Protein AF-A0A9E3STZ8-F1 (afdb_monomer_lite)

Radius of gyration: 22.18 Å; chains: 1; bounding box: 43×68×41 Å

Sequence (251 aa):
AAEDDRNQVALRLLTPGEADGFIERLYQHARTHHIEITNLQAQQTTQMAETGVYELRTFRLQAEGDAHDLMDAIADMEALAVPGVAMDEISIVHNPGGVLLMTLSIYASPYGAGKLDDALPRLTGESVLVPPTPAAPVEILAAGQADVEMTAEPVDCPGAQPSPFHAGDTVVVDFSSVGALRILERASGVDTLTQVYDGTSLRLLDGPVCGTWHGEKILYWHVDYNGLQGWAGEGDSQDRWMCALANPDCS

Secondary structure (DSSP, 8-state):
-HHHHHHHHHTTSBPHHHHHHHHHHHHHHHHHTT-EEEEEEEES---B-TTSS-EEEEEEEEEEE-HHHHHHHHHHHHHT--TTEEEEEEEEEEESEEEEEEEEEEEE-TT----HHHHS---------PPPP------------------PPPP--TTSPPP---TT-EEEE--SSS-EEEEESSTT-S-EEEEEETT-EEEEEEEEEEEEETTEEEEEEEEEETTEEEEEE-B-SS-B-EEETT-----

Foldseek 3Di:
DVVVVVLVLLQQAAAPVVLVVVVVVLCVLCVVLVKAFPDKFWDDDQPCDPVNFKTKIKIKIKIWAAPVSVVVSVVVVVQLDGSFKDKADWDWDPDVIIITIIMIIGIHGNSYNHDSPVSDPPPPPPPPPPDDDDDDDDDDDDDDDDPDPDPDDFADWPLEDGDPDDQFAKWFFADPDGDWWFFAAAAQDPHGPDIHGGRAIKHFHDDFHWYDDPRFIFTWTFIDHPNDTGITTQDGNPDGGIHGPVCNPPD

pLDDT: mean 78.13, std 16.64, range [37.88, 98.25]

Structure (mmCIF, N/CA/C/O backbone):
data_AF-A0A9E3STZ8-F1
#
_entry.id   AF-A0A9E3STZ8-F1
#
loop_
_atom_site.group_PDB
_atom_site.id
_atom_site.type_symbol
_atom_site.label_atom_id
_atom_site.label_alt_id
_atom_site.label_comp_id
_atom_site.label_asym_id
_atom_site.label_entity_id
_atom_site.label_seq_id
_atom_site.pdbx_PDB_ins_code
_atom_site.Cartn_x
_atom_site.Cartn_y
_atom_site.Cartn_z
_atom_site.occupancy
_atom_site.B_iso_or_equiv
_atom_site.auth_seq_id
_atom_site.auth_comp_id
_atom_site.auth_asym_id
_atom_site.auth_atom_id
_atom_site.pdbx_PDB_model_num
ATOM 1 N N . ALA A 1 1 ? -20.528 26.098 21.464 1.00 59.03 1 ALA A N 1
ATOM 2 C CA . ALA A 1 1 ? -19.987 26.854 20.317 1.00 59.03 1 ALA A CA 1
ATOM 3 C C . ALA A 1 1 ? -18.746 26.160 19.759 1.00 59.03 1 ALA A C 1
ATOM 5 O O . ALA A 1 1 ? -18.861 25.582 18.696 1.00 59.03 1 ALA A O 1
ATOM 6 N N . ALA A 1 2 ? -17.622 26.092 20.488 1.00 57.81 2 ALA A N 1
ATOM 7 C CA . ALA A 1 2 ? -16.395 25.445 19.988 1.00 57.81 2 ALA A CA 1
ATOM 8 C C . ALA A 1 2 ? -16.518 23.926 19.716 1.00 57.81 2 ALA A C 1
ATOM 10 O O . ALA A 1 2 ? -15.895 23.414 18.797 1.00 57.81 2 ALA A O 1
ATOM 11 N N . GLU A 1 3 ? -17.331 23.206 20.493 1.00 58.16 3 GLU A N 1
ATOM 12 C CA . GLU A 1 3 ? -17.544 21.757 20.322 1.00 58.16 3 GLU A CA 1
ATOM 13 C C . GLU A 1 3 ? -18.472 21.424 19.137 1.00 58.16 3 GLU A C 1
ATOM 15 O O . GLU A 1 3 ? -18.284 20.423 18.452 1.00 58.16 3 GLU A O 1
ATOM 20 N N . ASP A 1 4 ? -19.417 22.322 18.846 1.00 60.69 4 ASP A N 1
ATOM 21 C CA . ASP A 1 4 ? -20.368 22.204 17.734 1.00 60.69 4 ASP A CA 1
ATOM 22 C C . ASP A 1 4 ? -19.668 22.457 16.384 1.00 60.69 4 ASP A C 1
ATOM 24 O O . ASP A 1 4 ? -19.844 21.704 15.429 1.00 60.69 4 ASP A O 1
ATOM 28 N N . ASP A 1 5 ? -18.758 23.438 16.345 1.00 63.84 5 ASP A N 1
ATOM 29 C CA . ASP A 1 5 ? -17.880 23.700 15.194 1.00 63.84 5 ASP A CA 1
ATOM 30 C C . ASP A 1 5 ? -16.949 22.509 14.900 1.00 63.84 5 ASP A C 1
ATOM 32 O O . ASP A 1 5 ? -16.738 22.130 13.748 1.00 63.84 5 ASP A O 1
ATOM 36 N N . ARG A 1 6 ? -16.432 21.855 15.950 1.00 62.25 6 ARG A N 1
ATOM 37 C CA . ARG A 1 6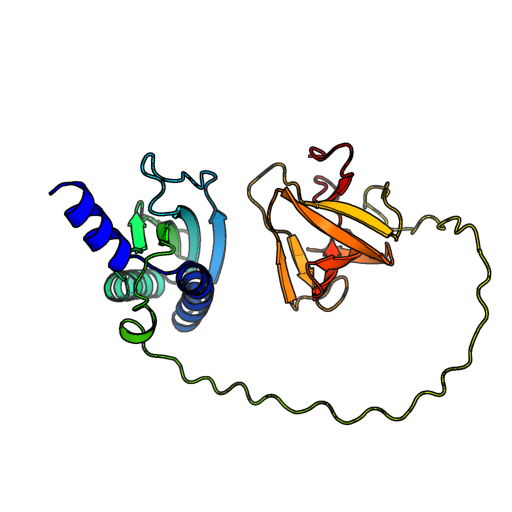 ? -15.529 20.699 15.826 1.00 62.25 6 ARG A CA 1
ATOM 38 C C . ARG A 1 6 ? -16.223 19.486 15.207 1.00 62.25 6 ARG A C 1
ATOM 40 O O . ARG A 1 6 ? -15.654 18.837 14.330 1.00 62.25 6 ARG A O 1
ATOM 47 N N . ASN A 1 7 ? -17.458 19.208 15.624 1.00 63.91 7 ASN A N 1
ATOM 48 C CA . ASN A 1 7 ? -18.260 18.130 15.044 1.00 63.91 7 ASN A CA 1
ATOM 49 C C . ASN A 1 7 ? -18.632 18.413 13.584 1.00 63.91 7 ASN A C 1
ATOM 51 O O . ASN A 1 7 ? -18.640 17.492 12.769 1.00 63.91 7 ASN A O 1
ATOM 55 N N . GLN A 1 8 ? -18.873 19.676 13.217 1.00 65.69 8 GLN A N 1
ATOM 56 C CA . GLN A 1 8 ? -19.135 20.035 11.820 1.00 65.69 8 GLN A CA 1
ATOM 57 C C . GLN A 1 8 ? -17.922 19.845 10.903 1.00 65.69 8 GLN A C 1
ATOM 59 O O . GLN A 1 8 ? -18.107 19.491 9.738 1.00 65.69 8 GLN A O 1
ATOM 64 N N . VAL A 1 9 ? -16.699 20.049 11.404 1.00 69.62 9 VAL A N 1
ATOM 65 C CA . VAL A 1 9 ? -15.472 19.746 10.648 1.00 69.62 9 VAL A CA 1
ATOM 66 C C . VAL A 1 9 ? -15.291 18.237 10.504 1.00 69.62 9 VAL A C 1
ATOM 68 O O . VAL A 1 9 ? -15.063 17.768 9.394 1.00 69.62 9 VAL A O 1
ATOM 71 N N . ALA A 1 10 ? -15.477 17.471 11.583 1.00 64.62 10 ALA A N 1
ATOM 72 C CA . ALA A 1 10 ? -15.349 16.012 11.578 1.00 64.62 10 ALA A CA 1
ATOM 73 C C . ALA A 1 10 ? -16.288 15.324 10.572 1.00 64.62 10 ALA A C 1
ATOM 75 O O . ALA A 1 10 ? -15.875 14.410 9.867 1.00 64.62 10 ALA A O 1
ATOM 76 N N . LEU A 1 11 ? -17.521 15.825 10.441 1.00 71.75 11 LEU A N 1
ATOM 77 C CA . LEU A 1 11 ? -18.514 15.331 9.478 1.00 71.75 11 LEU A CA 1
ATOM 78 C C . LEU A 1 11 ? -18.105 15.526 8.009 1.00 71.75 11 LEU A C 1
ATOM 80 O O . LEU A 1 11 ? -18.666 14.870 7.132 1.00 71.75 11 LEU A O 1
ATOM 84 N N . ARG A 1 12 ? -17.164 16.436 7.729 1.00 75.81 12 ARG A N 1
ATOM 85 C CA . ARG A 1 12 ? -16.645 16.697 6.379 1.00 75.81 12 ARG A CA 1
ATOM 86 C C . ARG A 1 12 ? -15.398 15.883 6.053 1.00 75.81 12 ARG A C 1
ATOM 88 O O . ARG A 1 12 ? -14.986 15.918 4.906 1.00 75.81 12 ARG A O 1
ATOM 95 N N . LEU A 1 13 ? -14.803 15.198 7.027 1.00 81.94 13 LEU A N 1
ATOM 96 C CA . LEU A 1 13 ? -13.628 14.358 6.814 1.00 81.94 13 LEU A CA 1
ATOM 97 C C . LEU A 1 13 ? -14.022 12.994 6.244 1.00 81.94 13 LEU A C 1
ATOM 99 O O . LEU A 1 13 ? -15.195 12.604 6.270 1.00 81.94 13 LEU A O 1
ATOM 103 N N . LEU A 1 14 ? -13.022 12.263 5.759 1.00 84.12 14 LEU A N 1
ATOM 104 C CA . LEU A 1 14 ? -13.210 10.905 5.267 1.00 84.12 14 LEU A CA 1
ATOM 105 C C . LEU A 1 14 ? -13.560 9.953 6.406 1.00 84.12 14 LEU A C 1
ATOM 107 O O . LEU A 1 14 ? -13.128 10.129 7.542 1.00 84.12 14 LEU A O 1
ATOM 111 N N . THR A 1 15 ? -14.311 8.904 6.106 1.00 84.19 15 THR A N 1
ATOM 112 C CA . THR A 1 15 ? -14.378 7.735 6.986 1.00 84.19 15 THR A CA 1
ATOM 113 C C . THR A 1 15 ? -13.070 6.931 6.892 1.00 84.19 15 THR A C 1
ATOM 115 O O . THR A 1 15 ? -12.367 7.026 5.883 1.00 84.19 15 THR A O 1
ATOM 118 N N . PRO A 1 16 ? -12.724 6.100 7.895 1.00 78.56 16 PRO A N 1
ATOM 119 C CA . PRO A 1 16 ? -11.524 5.260 7.826 1.00 78.56 16 PRO A CA 1
ATOM 120 C C . PRO A 1 16 ? -11.464 4.375 6.569 1.00 78.56 16 PRO A C 1
ATOM 122 O O . PRO A 1 16 ? -10.440 4.338 5.897 1.00 78.56 16 PRO A O 1
ATOM 125 N N . GLY A 1 17 ? -12.582 3.748 6.182 1.00 78.00 17 GLY A N 1
ATOM 126 C CA . GLY A 1 17 ? -12.635 2.918 4.972 1.00 78.00 17 GLY A CA 1
ATOM 127 C C . GLY A 1 17 ? -12.500 3.714 3.667 1.00 78.00 17 GLY A C 1
ATOM 128 O O . GLY A 1 17 ? -11.953 3.215 2.686 1.00 78.00 17 GLY A O 1
ATOM 129 N N . GLU A 1 18 ? -12.951 4.969 3.635 1.00 82.62 18 GLU A N 1
ATOM 130 C CA . GLU A 1 18 ? -12.718 5.851 2.487 1.00 82.62 18 GLU A CA 1
ATOM 131 C C . GLU A 1 18 ? -11.263 6.302 2.387 1.00 82.62 18 GLU A C 1
ATOM 133 O O . GLU A 1 18 ? -10.746 6.389 1.275 1.00 82.62 18 GLU A O 1
ATOM 138 N N . ALA A 1 19 ? -10.606 6.561 3.521 1.00 83.00 19 ALA A N 1
ATOM 139 C CA . ALA A 1 19 ? -9.180 6.867 3.555 1.00 83.00 19 ALA A CA 1
ATOM 140 C C . ALA A 1 19 ? -8.348 5.702 2.993 1.00 83.00 19 ALA A C 1
ATOM 142 O O . ALA A 1 19 ? -7.455 5.935 2.180 1.00 83.00 19 ALA A O 1
ATOM 143 N N . ASP A 1 20 ? -8.696 4.458 3.335 1.00 79.94 20 ASP A N 1
ATOM 144 C CA . ASP A 1 20 ? -8.057 3.265 2.764 1.00 79.94 20 ASP A CA 1
ATOM 145 C C . ASP A 1 20 ? -8.324 3.160 1.249 1.00 79.94 20 ASP A C 1
ATOM 147 O O . ASP A 1 20 ? -7.403 3.001 0.445 1.00 79.94 20 ASP A O 1
ATOM 151 N N . GLY A 1 21 ? -9.579 3.354 0.826 1.00 81.31 21 GLY A N 1
ATOM 152 C CA . GLY A 1 21 ? -9.951 3.336 -0.592 1.00 81.31 21 GLY A CA 1
ATOM 153 C C . GLY A 1 21 ? -9.401 4.513 -1.412 1.00 81.31 21 GLY A C 1
ATOM 154 O O . GLY A 1 21 ? -9.429 4.473 -2.643 1.00 81.31 21 GLY A O 1
ATOM 155 N N . PHE A 1 22 ? -8.939 5.594 -0.780 1.00 85.50 22 PHE A N 1
ATOM 156 C CA . PHE A 1 22 ? -8.295 6.711 -1.476 1.00 85.50 22 PHE A CA 1
ATOM 157 C C . PHE A 1 22 ? -6.945 6.284 -2.063 1.00 85.50 22 PHE A C 1
ATOM 159 O O . PHE A 1 22 ? -6.668 6.579 -3.223 1.00 85.50 22 PHE A O 1
ATOM 166 N N . ILE A 1 23 ? -6.144 5.527 -1.305 1.00 84.50 23 ILE A N 1
ATOM 167 C CA . ILE A 1 23 ? -4.831 5.049 -1.756 1.00 84.50 23 ILE A CA 1
ATOM 168 C C . ILE A 1 23 ? -4.971 4.127 -2.970 1.00 84.50 23 ILE A C 1
ATOM 170 O O . ILE A 1 23 ? -4.273 4.302 -3.965 1.00 84.50 23 ILE A O 1
ATOM 174 N N . GLU A 1 24 ? -5.914 3.185 -2.949 1.00 82.38 24 GLU A N 1
ATOM 175 C CA . GLU A 1 24 ? -6.146 2.304 -4.100 1.00 82.38 24 GLU A CA 1
ATOM 176 C C . GLU A 1 24 ? -6.521 3.097 -5.364 1.00 82.38 24 GLU A C 1
ATOM 178 O O . GLU A 1 24 ? -6.013 2.832 -6.460 1.00 82.38 24 GLU A O 1
ATOM 183 N N . ARG A 1 25 ? -7.364 4.124 -5.209 1.00 82.31 25 ARG A N 1
ATOM 184 C CA . ARG A 1 25 ? -7.748 5.021 -6.305 1.00 82.31 25 ARG A CA 1
ATOM 185 C C . ARG A 1 25 ? -6.579 5.855 -6.813 1.00 82.31 25 ARG A C 1
ATOM 187 O O . ARG A 1 25 ? -6.466 6.020 -8.023 1.00 82.31 25 ARG A O 1
ATOM 194 N N . LEU A 1 26 ? -5.685 6.302 -5.936 1.00 86.44 26 LEU A N 1
ATOM 195 C CA . LEU A 1 26 ? -4.455 7.001 -6.308 1.00 86.44 26 LEU A CA 1
ATOM 196 C C . LEU A 1 26 ? -3.589 6.145 -7.248 1.00 86.44 26 LEU A C 1
ATOM 198 O O . LEU A 1 26 ? -3.163 6.617 -8.300 1.00 86.44 26 LEU A O 1
ATOM 202 N N . TYR A 1 27 ? -3.423 4.853 -6.943 1.00 85.38 27 TYR A N 1
ATOM 203 C CA . TYR A 1 27 ? -2.716 3.909 -7.819 1.00 85.38 27 TYR A CA 1
ATOM 204 C C . TYR A 1 27 ? -3.444 3.634 -9.142 1.00 85.38 27 TYR A C 1
ATOM 206 O O . TYR A 1 27 ? -2.809 3.417 -10.177 1.00 85.38 27 TYR A O 1
ATOM 214 N N . GLN A 1 28 ? -4.777 3.582 -9.146 1.00 84.62 28 GLN A N 1
ATOM 215 C CA . GLN A 1 28 ? -5.536 3.466 -10.398 1.00 84.62 28 GLN A CA 1
ATOM 216 C C . GLN A 1 28 ? -5.405 4.724 -11.264 1.00 84.62 28 GLN A C 1
ATOM 218 O O . GLN A 1 28 ? -5.246 4.623 -12.483 1.00 84.62 28 GLN A O 1
ATOM 223 N N . HIS A 1 29 ? -5.426 5.896 -10.637 1.00 85.00 29 HIS A N 1
ATOM 224 C CA . HIS A 1 29 ? -5.297 7.173 -11.318 1.00 85.00 29 HIS A CA 1
ATOM 225 C C . HIS A 1 29 ? -3.904 7.330 -11.936 1.00 85.00 29 HIS A C 1
ATOM 227 O O . HIS A 1 29 ? -3.810 7.545 -13.141 1.00 85.00 29 HIS A O 1
ATOM 233 N N . ALA A 1 30 ? -2.832 7.069 -11.179 1.00 88.19 30 ALA A N 1
ATOM 234 C CA . ALA A 1 30 ? -1.460 7.104 -11.697 1.00 88.19 30 ALA A CA 1
ATOM 235 C C . ALA A 1 30 ? -1.289 6.241 -12.964 1.00 88.19 30 ALA A C 1
ATOM 237 O O . ALA A 1 30 ? -0.769 6.710 -13.976 1.00 88.19 30 ALA A O 1
ATOM 238 N N . ARG A 1 31 ? -1.851 5.023 -12.968 1.00 85.94 31 ARG A N 1
ATOM 239 C CA . ARG A 1 31 ? -1.837 4.132 -14.143 1.00 85.94 31 ARG A CA 1
ATOM 240 C C . ARG A 1 31 ? -2.556 4.709 -15.363 1.00 85.94 31 ARG A C 1
ATOM 242 O O . ARG A 1 31 ? -2.120 4.467 -16.483 1.00 85.94 31 ARG A O 1
ATOM 249 N N . THR A 1 32 ? -3.639 5.455 -15.160 1.00 87.75 32 THR A N 1
ATOM 250 C CA . THR A 1 32 ? -4.397 6.090 -16.255 1.00 87.75 32 THR A CA 1
ATOM 251 C C . THR A 1 32 ? -3.575 7.181 -16.945 1.00 87.75 32 THR A C 1
ATOM 253 O O . THR A 1 32 ? -3.693 7.363 -18.155 1.00 87.75 32 THR A O 1
ATOM 256 N N . HIS A 1 33 ? -2.695 7.843 -16.194 1.00 87.94 33 HIS A N 1
ATOM 257 C CA . HIS A 1 33 ? -1.796 8.887 -16.685 1.00 87.94 33 HIS A CA 1
ATOM 258 C C . HIS A 1 33 ? -0.407 8.361 -17.078 1.00 87.94 33 HIS A C 1
ATOM 260 O O . HIS A 1 33 ? 0.486 9.157 -17.311 1.00 87.94 33 HIS A O 1
ATOM 266 N N . HIS A 1 34 ? -0.202 7.042 -17.179 1.00 91.06 34 HIS A N 1
ATOM 267 C CA . HIS A 1 34 ? 1.109 6.442 -17.492 1.00 91.06 34 HIS A CA 1
ATOM 268 C C . HIS A 1 34 ? 2.221 6.813 -16.493 1.00 91.06 34 HIS A C 1
ATOM 270 O O . HIS A 1 34 ? 3.402 6.822 -16.837 1.00 91.06 34 HIS A O 1
ATOM 276 N N . ILE A 1 35 ? 1.840 7.082 -15.245 1.00 93.00 35 ILE A N 1
ATOM 277 C CA . ILE A 1 35 ? 2.747 7.379 -14.141 1.00 93.00 35 ILE A CA 1
ATOM 278 C C . ILE A 1 35 ? 2.893 6.131 -13.276 1.00 93.00 35 ILE A C 1
ATOM 280 O O . ILE A 1 35 ? 1.910 5.462 -12.940 1.00 93.00 35 ILE A O 1
ATOM 284 N N . GLU A 1 36 ? 4.120 5.840 -12.864 1.00 91.00 36 GLU A N 1
ATOM 285 C CA . GLU A 1 36 ? 4.423 4.760 -11.935 1.00 91.00 36 GLU A CA 1
ATOM 286 C C . GLU A 1 36 ? 4.721 5.336 -10.550 1.00 91.00 36 GLU A C 1
ATOM 288 O O . GLU A 1 36 ? 5.659 6.107 -10.375 1.00 91.00 36 GLU A O 1
ATOM 293 N N . ILE A 1 37 ? 3.923 4.970 -9.543 1.00 90.81 37 ILE A N 1
ATOM 294 C CA . ILE A 1 37 ? 4.236 5.295 -8.145 1.00 90.81 37 ILE A CA 1
ATOM 295 C C . ILE A 1 37 ? 5.357 4.355 -7.701 1.00 90.81 37 ILE A C 1
ATOM 297 O O . ILE A 1 37 ? 5.110 3.179 -7.432 1.00 90.81 37 ILE A O 1
ATOM 301 N N . THR A 1 38 ? 6.581 4.873 -7.633 1.00 88.62 38 THR A N 1
ATOM 302 C CA . THR A 1 38 ? 7.778 4.106 -7.263 1.00 88.62 38 THR A CA 1
ATOM 303 C C . THR A 1 38 ? 7.974 4.020 -5.756 1.00 88.62 38 THR A C 1
ATOM 305 O O . THR A 1 38 ? 8.604 3.081 -5.273 1.00 88.62 38 THR A O 1
ATOM 308 N N . ASN A 1 39 ? 7.413 4.965 -4.995 1.00 86.31 39 ASN A N 1
ATOM 309 C CA . ASN A 1 39 ? 7.483 4.959 -3.540 1.00 86.31 39 ASN A CA 1
ATOM 310 C C . ASN A 1 39 ? 6.221 5.569 -2.919 1.00 86.31 39 ASN A C 1
ATOM 312 O O . ASN A 1 39 ? 5.749 6.618 -3.355 1.00 86.31 39 ASN A O 1
ATOM 316 N N . LEU A 1 40 ? 5.700 4.946 -1.867 1.00 87.69 40 LEU A N 1
ATOM 317 C CA . LEU A 1 40 ? 4.633 5.508 -1.043 1.00 87.69 40 LEU A CA 1
ATOM 318 C C . LEU A 1 40 ? 4.909 5.151 0.418 1.00 87.69 40 LEU A C 1
ATOM 320 O O . LEU A 1 40 ? 4.743 4.006 0.828 1.00 87.69 40 LEU A O 1
ATOM 324 N N . GLN A 1 41 ? 5.355 6.131 1.198 1.00 78.94 41 GLN A N 1
ATOM 325 C CA . GLN A 1 41 ? 5.826 5.932 2.568 1.00 78.94 41 GLN A CA 1
ATOM 326 C C . GLN A 1 41 ? 4.912 6.636 3.556 1.00 78.94 41 GLN A C 1
ATOM 328 O O . GLN A 1 41 ? 4.810 7.857 3.517 1.00 78.94 41 GLN A O 1
ATOM 333 N N . ALA A 1 42 ? 4.301 5.910 4.488 1.00 80.06 42 ALA A N 1
ATOM 334 C CA . ALA A 1 42 ? 3.624 6.546 5.612 1.00 80.06 42 ALA A CA 1
ATOM 335 C C . ALA A 1 42 ? 4.659 7.254 6.508 1.00 80.06 42 ALA A C 1
ATOM 337 O O . ALA A 1 42 ? 5.603 6.637 6.999 1.00 80.06 42 ALA A O 1
ATOM 338 N N . GLN A 1 43 ? 4.501 8.556 6.733 1.00 71.19 43 GLN A N 1
ATOM 339 C CA . GLN A 1 43 ? 5.266 9.275 7.741 1.00 71.19 43 GLN A CA 1
ATOM 340 C C . GLN A 1 43 ? 4.651 8.956 9.103 1.00 71.19 43 GLN A C 1
ATOM 342 O O . GLN A 1 43 ? 3.500 9.306 9.361 1.00 71.19 43 GLN A O 1
ATOM 347 N N . GLN A 1 44 ? 5.403 8.261 9.963 1.00 51.91 44 GLN A N 1
ATOM 348 C CA . GLN A 1 44 ? 4.960 7.884 11.303 1.00 51.91 44 GLN A CA 1
ATOM 349 C C . GLN A 1 44 ? 4.657 9.123 12.144 1.00 51.91 44 GLN A C 1
ATOM 351 O O . GLN A 1 44 ? 5.499 9.684 12.840 1.00 51.91 44 GLN A O 1
ATOM 356 N N . THR A 1 45 ? 3.404 9.537 12.110 1.00 50.28 45 THR A N 1
ATOM 357 C CA . THR A 1 45 ? 2.645 9.817 13.315 1.00 50.28 45 THR A CA 1
ATOM 358 C C . THR A 1 45 ? 1.184 9.710 12.923 1.00 50.28 45 THR A C 1
ATOM 360 O O . THR A 1 45 ? 0.614 10.656 12.386 1.00 50.28 45 THR A O 1
ATOM 363 N N . THR A 1 46 ? 0.543 8.583 13.250 1.00 50.66 46 THR A N 1
ATOM 364 C CA . THR A 1 46 ? -0.893 8.607 13.540 1.00 50.66 46 THR A CA 1
ATOM 365 C C . THR A 1 46 ? -1.050 9.448 14.801 1.00 50.66 46 THR A C 1
ATOM 367 O O . THR A 1 46 ? -1.238 8.951 15.910 1.00 50.66 46 THR A O 1
ATOM 370 N N . GLN A 1 47 ? -0.855 10.757 14.662 1.00 49.62 47 GLN A N 1
ATOM 371 C CA . GLN A 1 47 ? -1.271 11.701 15.663 1.00 49.62 47 GLN A CA 1
ATOM 372 C C . GLN A 1 47 ? -2.785 11.608 15.615 1.00 49.62 47 GLN A C 1
ATOM 374 O O . GLN A 1 47 ? -3.440 12.155 14.726 1.00 49.62 47 GLN A O 1
ATOM 379 N N . MET A 1 48 ? -3.355 10.909 16.599 1.00 50.44 48 MET A N 1
ATOM 380 C CA . MET A 1 48 ? -4.617 11.395 17.119 1.00 50.44 48 MET A CA 1
ATOM 381 C C . MET A 1 48 ? -4.364 12.871 17.374 1.00 50.44 48 MET A C 1
ATOM 383 O O . MET A 1 48 ? -3.514 13.215 18.200 1.00 50.44 48 MET A O 1
ATOM 387 N N . ALA A 1 49 ? -5.030 13.736 16.611 1.00 54.66 49 ALA A N 1
ATOM 388 C CA . ALA A 1 49 ? -4.998 15.152 16.918 1.00 54.66 49 ALA A CA 1
ATOM 389 C C . ALA A 1 49 ? -5.266 15.295 18.417 1.00 54.66 49 ALA A C 1
ATOM 391 O O . ALA A 1 49 ? -6.027 14.493 18.962 1.00 54.66 49 ALA A O 1
ATOM 392 N N . GLU A 1 50 ? -4.692 16.294 19.088 1.00 50.12 50 GLU A N 1
ATOM 393 C CA . GLU A 1 50 ? -4.818 16.495 20.549 1.00 50.12 50 GLU A CA 1
ATOM 394 C C . GLU A 1 50 ? -6.275 16.441 21.071 1.00 50.12 50 GLU A C 1
ATOM 396 O O . GLU A 1 50 ? -6.543 16.346 22.264 1.00 50.12 50 GLU A O 1
ATOM 401 N N . THR A 1 51 ? -7.239 16.497 20.154 1.00 52.81 51 THR A N 1
ATOM 402 C CA . THR A 1 51 ? -8.678 16.468 20.350 1.00 52.81 51 THR A CA 1
ATOM 403 C C . THR A 1 51 ? -9.359 15.096 20.186 1.00 52.81 51 THR A C 1
ATOM 405 O O . THR A 1 51 ? -10.525 14.984 20.570 1.00 52.81 51 THR A O 1
ATOM 408 N N . GLY A 1 52 ? -8.690 14.079 19.626 1.00 62.69 52 GLY A N 1
ATOM 409 C CA . GLY A 1 52 ? -9.182 12.705 19.431 1.00 62.69 52 GLY A CA 1
ATOM 410 C C . GLY A 1 52 ? -10.341 12.527 18.442 1.00 62.69 52 GLY A C 1
ATOM 411 O O . GLY A 1 52 ? -11.003 11.493 18.452 1.00 62.69 52 GLY A O 1
ATOM 412 N N . VAL A 1 53 ? -10.629 13.537 17.617 1.00 69.62 53 VAL A N 1
ATOM 413 C CA . VAL A 1 53 ? -11.806 13.548 16.722 1.00 69.62 53 VAL A CA 1
ATOM 414 C C . VAL A 1 53 ? -11.502 12.994 15.334 1.00 6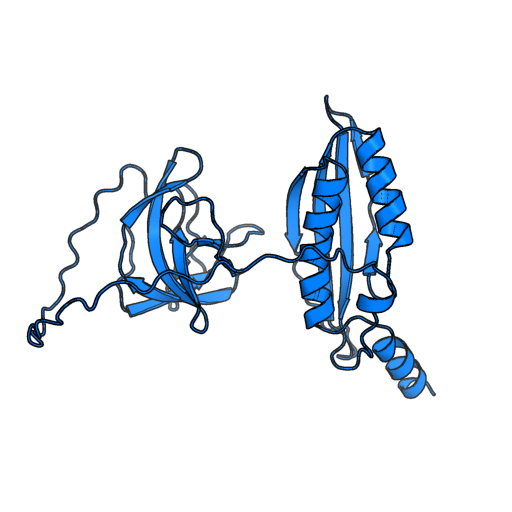9.62 53 VAL A C 1
ATOM 416 O O . VAL A 1 53 ? -12.407 12.550 14.627 1.00 69.62 53 VAL A O 1
ATOM 419 N N . TYR A 1 54 ? -10.235 13.022 14.940 1.00 75.62 54 TYR A N 1
ATOM 420 C CA . TYR A 1 54 ? -9.779 12.541 13.650 1.00 75.62 54 TYR A CA 1
ATOM 421 C C . TYR A 1 54 ? -8.380 11.937 13.760 1.00 75.62 54 TYR A C 1
ATOM 423 O O . TYR A 1 54 ? -7.599 12.254 14.661 1.00 75.62 54 TYR A O 1
ATOM 431 N N . GLU A 1 55 ? -8.113 11.055 12.816 1.00 80.94 55 GLU A N 1
ATOM 432 C CA . GLU A 1 55 ? -6.860 10.396 12.530 1.00 80.94 55 GLU A CA 1
ATOM 433 C C . GLU A 1 55 ? -6.212 11.123 11.347 1.00 80.94 55 GLU A C 1
ATOM 435 O O . GLU A 1 55 ? -6.843 11.290 10.302 1.00 80.94 55 GLU A O 1
ATOM 440 N N . LEU A 1 56 ? -4.977 11.594 11.517 1.00 83.25 56 LEU A N 1
ATOM 441 C CA . LEU A 1 56 ? -4.170 12.125 10.423 1.00 83.25 56 LEU A CA 1
ATOM 442 C C . LEU A 1 56 ? -3.178 11.051 9.980 1.00 83.25 56 LEU A C 1
ATOM 444 O O . LEU A 1 56 ? -2.419 10.536 10.800 1.00 83.25 56 LEU A O 1
ATOM 448 N N . ARG A 1 57 ? -3.181 10.738 8.685 1.00 84.44 57 ARG A N 1
ATOM 449 C CA . ARG A 1 57 ? -2.212 9.857 8.035 1.00 84.44 57 ARG A CA 1
ATOM 450 C C . ARG A 1 57 ? -1.466 10.651 6.979 1.00 84.44 57 ARG A C 1
ATOM 452 O O . ARG A 1 57 ? -2.077 11.114 6.021 1.00 84.44 57 ARG A O 1
ATOM 459 N N . THR A 1 58 ? -0.162 10.805 7.145 1.00 84.00 58 THR A N 1
ATOM 460 C CA . THR A 1 58 ? 0.674 11.515 6.176 1.00 84.00 58 THR A CA 1
ATOM 461 C C . THR A 1 58 ? 1.507 10.511 5.396 1.00 84.00 58 THR A C 1
ATOM 463 O O . THR A 1 58 ? 2.062 9.583 5.976 1.00 84.00 58 THR A O 1
ATOM 466 N N . PHE A 1 59 ? 1.606 10.688 4.084 1.00 88.06 59 PHE A N 1
ATOM 467 C CA . PHE A 1 59 ? 2.349 9.830 3.175 1.00 88.06 59 PHE A CA 1
ATOM 468 C C . PHE A 1 59 ? 3.313 10.672 2.346 1.00 88.06 59 PHE A C 1
ATOM 470 O O . PHE A 1 59 ? 2.936 11.722 1.848 1.00 88.06 59 PHE A O 1
ATOM 477 N N . ARG A 1 60 ? 4.539 10.206 2.137 1.00 86.19 60 ARG A N 1
ATOM 478 C CA . ARG A 1 60 ? 5.415 10.704 1.077 1.00 86.19 60 ARG A CA 1
ATOM 479 C C . ARG A 1 60 ? 5.225 9.843 -0.152 1.00 86.19 60 ARG A C 1
ATOM 481 O O . ARG A 1 60 ? 5.471 8.640 -0.098 1.00 86.19 60 ARG A O 1
ATOM 488 N N . LEU A 1 61 ? 4.801 10.459 -1.241 1.00 92.62 61 LEU A N 1
ATOM 489 C CA . LEU A 1 61 ? 4.645 9.815 -2.532 1.00 92.62 61 LEU A CA 1
ATOM 490 C C . LEU A 1 61 ? 5.797 10.227 -3.445 1.00 92.62 61 LEU A C 1
ATOM 492 O O . LEU A 1 61 ? 6.117 11.410 -3.567 1.00 92.62 61 LEU A O 1
ATOM 496 N N . GLN A 1 62 ? 6.382 9.232 -4.103 1.00 91.00 62 GLN A N 1
ATOM 497 C CA . GLN A 1 62 ? 7.278 9.395 -5.233 1.00 91.00 62 GLN A CA 1
ATOM 498 C C . GLN A 1 62 ? 6.681 8.689 -6.442 1.00 91.00 62 GLN A C 1
ATOM 500 O O . GLN A 1 62 ? 6.273 7.527 -6.361 1.00 91.00 62 GLN A O 1
ATOM 505 N N . ALA A 1 63 ? 6.651 9.392 -7.561 1.00 93.00 63 ALA A N 1
ATOM 506 C CA . ALA A 1 63 ? 6.150 8.873 -8.815 1.00 93.00 63 ALA A CA 1
ATOM 507 C C . ALA A 1 63 ? 7.058 9.271 -9.977 1.00 93.00 63 ALA A C 1
ATOM 509 O O . ALA A 1 63 ? 7.662 10.340 -9.959 1.00 93.00 63 ALA A O 1
ATOM 510 N N . GLU A 1 64 ? 7.152 8.415 -10.985 1.00 92.75 64 GLU A N 1
ATOM 511 C CA . GLU A 1 64 ? 7.972 8.624 -12.174 1.00 92.75 64 GLU A CA 1
ATOM 512 C C . GLU A 1 64 ? 7.101 8.589 -13.432 1.00 92.75 64 GLU A C 1
ATOM 514 O O . GLU A 1 64 ? 6.177 7.782 -13.540 1.00 92.75 64 GLU A O 1
ATOM 519 N N . GLY A 1 65 ? 7.370 9.490 -14.376 1.00 92.00 65 GLY A N 1
ATOM 520 C CA . GLY A 1 65 ? 6.591 9.613 -15.610 1.00 92.00 65 GLY A CA 1
ATOM 521 C C . GLY A 1 65 ? 7.094 10.727 -16.525 1.00 92.00 65 GLY A C 1
ATOM 522 O O . GLY A 1 65 ? 8.105 11.375 -16.239 1.00 92.00 65 GLY A O 1
ATOM 523 N N . ASP A 1 66 ? 6.400 10.965 -17.640 1.00 93.44 66 ASP A N 1
ATOM 524 C CA . ASP A 1 66 ? 6.650 12.159 -18.452 1.00 93.44 66 ASP A CA 1
ATOM 525 C C . ASP A 1 66 ? 6.264 13.421 -17.665 1.00 93.44 66 ASP A C 1
ATOM 527 O O . ASP A 1 66 ? 5.304 13.427 -16.896 1.00 93.44 66 ASP A O 1
ATOM 531 N N . ALA A 1 67 ? 7.012 14.512 -17.834 1.00 90.69 67 ALA A N 1
ATOM 532 C CA . ALA A 1 67 ? 6.747 15.741 -17.092 1.00 90.69 67 ALA A CA 1
ATOM 533 C C . ALA A 1 67 ? 5.354 16.329 -17.388 1.00 90.69 67 ALA A C 1
ATOM 535 O O . ALA A 1 67 ? 4.768 16.948 -16.503 1.00 90.69 67 ALA A O 1
ATOM 536 N N . HIS A 1 68 ? 4.831 16.143 -18.604 1.00 90.81 68 HIS A N 1
ATOM 537 C CA . HIS A 1 68 ? 3.476 16.552 -18.964 1.00 90.81 68 HIS A CA 1
ATOM 538 C C . HIS A 1 68 ? 2.436 15.703 -18.230 1.00 90.81 68 HIS A C 1
ATOM 540 O O . HIS A 1 68 ? 1.539 16.254 -17.598 1.00 90.81 68 HIS A O 1
ATOM 546 N N . ASP A 1 69 ? 2.609 14.381 -18.239 1.00 92.19 69 ASP A N 1
ATOM 547 C CA . ASP A 1 69 ? 1.706 13.450 -17.561 1.00 92.19 69 ASP A CA 1
ATOM 548 C C . ASP A 1 69 ? 1.670 13.709 -16.047 1.00 92.19 69 ASP A C 1
ATOM 550 O O . ASP A 1 69 ? 0.595 13.759 -15.451 1.00 92.19 69 ASP A O 1
ATOM 554 N N . LEU A 1 70 ? 2.832 13.955 -15.426 1.00 90.62 70 LEU A N 1
ATOM 555 C CA . LEU A 1 70 ? 2.929 14.303 -14.003 1.00 90.62 70 LEU A CA 1
ATOM 556 C C . LEU A 1 70 ? 2.179 15.598 -13.670 1.00 90.62 70 LEU A C 1
ATOM 558 O O . LEU A 1 70 ? 1.528 15.673 -12.631 1.00 90.62 70 LEU A O 1
ATOM 562 N N . MET A 1 71 ? 2.264 16.613 -14.533 1.00 88.50 71 MET A N 1
ATOM 563 C CA . MET A 1 71 ? 1.543 17.876 -14.346 1.00 88.50 71 MET A CA 1
ATOM 564 C C . MET A 1 71 ? 0.029 17.689 -14.474 1.00 88.50 71 MET A C 1
ATOM 566 O O . MET A 1 71 ? -0.712 18.227 -13.651 1.00 88.50 71 MET A O 1
ATOM 570 N N . ASP A 1 72 ? -0.419 16.907 -15.459 1.00 89.25 72 ASP A N 1
ATOM 571 C CA . ASP A 1 72 ? -1.836 16.583 -15.642 1.00 89.25 72 ASP A CA 1
ATOM 572 C C . ASP A 1 72 ? -2.377 15.809 -14.434 1.00 89.25 72 ASP A C 1
ATOM 574 O O . ASP A 1 72 ? -3.422 16.159 -13.890 1.00 89.25 72 ASP A O 1
ATOM 578 N N . ALA A 1 73 ? -1.623 14.824 -13.938 1.00 87.19 73 ALA A N 1
ATOM 579 C CA . ALA A 1 73 ? -2.015 14.060 -12.762 1.00 87.19 73 ALA A CA 1
ATOM 580 C C . ALA A 1 73 ? -2.087 14.921 -11.496 1.00 87.19 73 ALA A C 1
ATOM 582 O O . ALA A 1 73 ? -2.989 14.725 -10.690 1.00 87.19 73 ALA A O 1
ATOM 583 N N . ILE A 1 74 ? -1.177 15.883 -11.297 1.00 88.75 74 ILE A N 1
ATOM 584 C CA . ILE A 1 74 ? -1.267 16.819 -10.162 1.00 88.75 74 ILE A CA 1
ATOM 585 C C . ILE A 1 74 ? -2.531 17.672 -10.269 1.00 88.75 74 ILE A C 1
ATOM 587 O O . ILE A 1 74 ? -3.250 17.807 -9.282 1.00 88.75 74 ILE A O 1
ATOM 591 N N . ALA A 1 75 ? -2.820 18.222 -11.451 1.00 86.62 75 ALA A N 1
ATOM 592 C CA . ALA A 1 75 ? -4.000 19.056 -11.663 1.00 86.62 75 ALA A CA 1
ATOM 593 C C . ALA A 1 75 ? -5.304 18.276 -11.436 1.00 86.62 75 ALA A C 1
ATOM 595 O O . ALA A 1 75 ? -6.221 18.779 -10.782 1.00 86.62 75 ALA A O 1
ATOM 596 N N . ASP A 1 76 ? -5.369 17.035 -11.919 1.00 83.75 76 ASP A N 1
ATOM 597 C CA . ASP A 1 76 ? -6.510 16.155 -11.690 1.00 83.75 76 ASP A CA 1
ATOM 598 C C . ASP A 1 76 ? -6.612 15.771 -10.211 1.00 83.75 76 ASP A C 1
ATOM 600 O O . ASP A 1 76 ? -7.682 15.882 -9.622 1.00 83.75 76 ASP A O 1
ATOM 604 N N . MET A 1 77 ? -5.507 15.415 -9.553 1.00 80.56 77 MET A N 1
ATOM 605 C CA . MET A 1 77 ? -5.491 15.123 -8.118 1.00 80.56 77 MET A CA 1
ATOM 606 C C . MET A 1 77 ? -5.954 16.314 -7.262 1.00 80.56 77 MET A C 1
ATOM 608 O O . MET A 1 77 ? -6.744 16.116 -6.339 1.00 80.56 77 MET A O 1
ATOM 612 N N . GLU A 1 78 ? -5.546 17.546 -7.583 1.00 82.25 78 GLU A N 1
ATOM 613 C CA . GLU A 1 78 ? -6.048 18.757 -6.919 1.00 82.25 78 GLU A CA 1
ATOM 614 C C . GLU A 1 78 ? -7.544 18.982 -7.181 1.00 82.25 78 GLU A C 1
ATOM 616 O O . GLU A 1 78 ? -8.285 19.349 -6.268 1.00 82.25 78 GLU A O 1
ATOM 621 N N . ALA A 1 79 ? -8.022 18.725 -8.402 1.00 74.94 79 ALA A N 1
ATOM 622 C CA . ALA A 1 79 ? -9.444 18.822 -8.737 1.00 74.94 79 ALA A CA 1
ATOM 623 C C . ALA A 1 79 ? -10.293 17.764 -8.010 1.00 74.94 79 ALA A C 1
ATOM 625 O O . ALA A 1 79 ? -11.473 17.987 -7.726 1.00 74.94 79 ALA A O 1
ATOM 626 N N . LEU A 1 80 ? -9.679 16.625 -7.696 1.00 67.75 80 LEU A N 1
ATOM 627 C CA . LEU A 1 80 ? -10.254 15.499 -6.971 1.00 67.75 80 LEU A CA 1
ATOM 628 C C . LEU A 1 80 ? -10.038 15.588 -5.450 1.00 67.75 80 LEU A C 1
ATOM 630 O O . LEU A 1 80 ? -10.511 14.714 -4.715 1.00 67.75 80 LEU A O 1
ATOM 634 N N . ALA A 1 81 ? -9.349 16.625 -4.962 1.00 69.50 81 ALA A N 1
ATOM 635 C CA . ALA A 1 81 ? -9.076 16.819 -3.546 1.00 69.50 81 ALA A CA 1
ATOM 636 C C . ALA A 1 81 ? -10.387 17.050 -2.780 1.00 69.50 81 ALA A C 1
ATOM 638 O O . ALA A 1 81 ? -10.995 18.123 -2.773 1.00 69.50 81 ALA A O 1
ATOM 639 N N . VAL A 1 82 ? -10.843 15.989 -2.128 1.00 76.56 82 VAL A N 1
ATOM 640 C CA . VAL A 1 82 ? -11.991 16.006 -1.229 1.00 76.56 82 VAL A CA 1
ATOM 641 C C . VAL A 1 82 ? -11.649 16.706 0.085 1.00 76.56 82 VAL A C 1
ATOM 643 O O . VAL A 1 82 ? -10.494 16.692 0.521 1.00 76.56 82 VAL A O 1
ATOM 646 N N . PRO A 1 83 ? -12.649 17.259 0.792 1.00 74.00 83 PRO A N 1
ATOM 647 C CA . PRO A 1 83 ? -12.460 17.682 2.170 1.00 74.00 83 PRO A CA 1
ATOM 648 C C . PRO A 1 83 ? -11.907 16.513 3.004 1.00 74.00 83 PRO A C 1
ATOM 650 O O . PRO A 1 83 ? -12.523 15.455 3.092 1.00 74.00 83 PRO A O 1
ATOM 653 N N . GLY A 1 84 ? -10.717 16.694 3.576 1.00 76.75 84 GLY A N 1
ATOM 654 C CA . GLY A 1 84 ? -10.007 15.644 4.309 1.00 76.75 84 GLY A CA 1
ATOM 655 C C . GLY A 1 84 ? -8.834 15.008 3.562 1.00 76.75 84 GLY A C 1
ATOM 656 O O . GLY A 1 84 ? -8.195 14.128 4.124 1.00 76.75 84 GLY A O 1
ATOM 657 N N . VAL A 1 85 ? -8.491 15.465 2.357 1.00 85.69 85 VAL A N 1
ATOM 658 C CA . VAL A 1 85 ? -7.198 15.173 1.724 1.00 85.69 85 VAL A CA 1
ATOM 659 C C . VAL A 1 85 ? -6.485 16.490 1.437 1.00 85.69 85 VAL A C 1
ATOM 661 O O . VAL A 1 85 ? -7.072 17.402 0.862 1.00 85.69 85 VAL A O 1
ATOM 664 N N . ALA A 1 86 ? -5.229 16.594 1.855 1.00 87.50 86 ALA A N 1
ATOM 665 C CA . ALA A 1 86 ? -4.349 17.712 1.550 1.00 87.50 86 ALA A CA 1
ATOM 666 C C . ALA A 1 86 ? -3.089 17.199 0.851 1.00 87.50 86 ALA A C 1
ATOM 668 O O . ALA A 1 86 ? -2.588 16.120 1.168 1.00 87.50 86 ALA A O 1
ATOM 669 N N . MET A 1 87 ? -2.607 17.968 -0.118 1.00 89.00 87 MET A N 1
ATOM 670 C CA . MET A 1 87 ? -1.389 17.685 -0.868 1.00 89.00 87 MET A CA 1
ATOM 671 C C . MET A 1 87 ? -0.430 18.843 -0.625 1.00 89.00 87 MET A C 1
ATOM 673 O O . MET A 1 87 ? -0.754 19.995 -0.902 1.00 89.00 87 MET A O 1
ATOM 677 N N . ASP A 1 88 ? 0.733 18.525 -0.080 1.00 86.38 88 ASP A N 1
ATOM 678 C CA . ASP A 1 88 ? 1.761 19.457 0.354 1.00 86.38 88 ASP A CA 1
ATOM 679 C C . ASP A 1 88 ? 3.107 19.081 -0.287 1.00 86.38 88 ASP A C 1
ATOM 681 O O . ASP A 1 88 ? 3.290 17.982 -0.809 1.00 86.38 88 ASP A O 1
ATOM 685 N N . GLU A 1 89 ? 4.075 20.000 -0.245 1.00 86.69 89 GLU A N 1
ATOM 686 C CA . GLU A 1 89 ? 5.467 19.756 -0.671 1.00 86.69 89 GLU A CA 1
ATOM 687 C C . GLU A 1 89 ? 5.624 19.169 -2.093 1.00 86.69 89 GLU A C 1
ATOM 689 O O . GLU A 1 89 ? 6.536 18.387 -2.356 1.00 86.69 89 GLU A O 1
ATOM 694 N N . ILE A 1 90 ? 4.753 19.565 -3.026 1.00 90.69 90 ILE A N 1
ATOM 695 C CA . ILE A 1 90 ? 4.791 19.097 -4.417 1.00 90.69 90 ILE A CA 1
ATOM 696 C C . ILE A 1 90 ? 6.050 19.634 -5.115 1.00 90.69 90 ILE A C 1
ATOM 698 O O . ILE A 1 90 ? 6.269 20.844 -5.206 1.00 90.69 90 ILE A O 1
ATOM 702 N N . SER A 1 91 ? 6.874 18.731 -5.639 1.00 87.69 91 SER A N 1
ATOM 703 C CA . SER A 1 91 ? 8.104 19.042 -6.361 1.00 87.69 91 SER A CA 1
ATOM 704 C C . SER A 1 91 ? 8.300 18.078 -7.525 1.00 87.69 91 SER A C 1
ATOM 706 O O . SER A 1 91 ? 8.135 16.871 -7.371 1.00 87.69 91 SER A O 1
ATOM 708 N N . ILE A 1 92 ? 8.690 18.602 -8.688 1.00 90.06 92 ILE A N 1
ATOM 709 C CA . ILE A 1 92 ? 9.051 17.793 -9.856 1.00 90.06 92 ILE A CA 1
ATOM 710 C C . ILE A 1 92 ? 10.542 17.977 -10.122 1.00 90.06 92 ILE A C 1
ATOM 712 O O . ILE A 1 92 ? 11.007 19.080 -10.422 1.00 90.06 92 ILE A O 1
ATOM 716 N N . VAL A 1 93 ? 11.296 16.885 -10.039 1.00 89.88 93 VAL A N 1
ATOM 717 C CA . VAL A 1 93 ? 12.719 16.836 -10.371 1.00 89.88 93 VAL A CA 1
ATOM 718 C C . VAL A 1 93 ? 12.874 16.263 -11.775 1.00 89.88 93 VAL A C 1
ATOM 720 O O . VAL A 1 93 ? 12.382 15.182 -12.082 1.00 89.88 93 VAL A O 1
ATOM 723 N N . HIS A 1 94 ? 13.565 16.993 -12.647 1.00 85.50 94 HIS A N 1
ATOM 724 C CA . HIS A 1 94 ? 13.813 16.570 -14.024 1.00 85.50 94 HIS A CA 1
ATOM 725 C C . HIS A 1 94 ? 15.055 15.664 -14.086 1.00 85.50 94 HIS A C 1
ATOM 727 O O . HIS A 1 94 ? 16.160 16.130 -13.800 1.00 85.50 94 HIS A O 1
ATOM 733 N N . ASN A 1 95 ? 14.897 14.387 -14.445 1.00 69.56 95 ASN A N 1
ATOM 734 C CA . ASN A 1 95 ? 15.986 13.406 -14.505 1.00 69.56 95 ASN A CA 1
ATOM 735 C C . ASN A 1 95 ? 15.675 12.250 -15.483 1.00 69.56 95 ASN A C 1
ATOM 737 O O . ASN A 1 95 ? 15.055 11.285 -15.064 1.00 69.56 95 ASN A O 1
ATOM 741 N N . PRO A 1 96 ? 16.266 12.225 -16.694 1.00 68.75 96 PRO A N 1
ATOM 742 C CA . PRO A 1 96 ? 15.679 11.842 -18.008 1.00 68.75 96 PRO A CA 1
ATOM 743 C C . PRO A 1 96 ? 14.184 11.464 -18.169 1.00 68.75 96 PRO A C 1
ATOM 745 O O . PRO A 1 96 ? 13.686 11.600 -19.281 1.00 68.75 96 PRO A O 1
ATOM 748 N N . GLY A 1 97 ? 13.471 11.030 -17.132 1.00 73.50 97 GLY A N 1
ATOM 749 C CA . GLY A 1 97 ? 12.038 11.200 -16.898 1.00 73.50 97 GLY A CA 1
ATOM 750 C C . GLY A 1 97 ? 11.775 12.237 -15.791 1.00 73.50 97 GLY A C 1
ATOM 751 O O . GLY A 1 97 ? 12.692 12.770 -15.164 1.00 73.50 97 GLY A O 1
ATOM 752 N N . GLY A 1 98 ? 10.521 12.605 -15.568 1.00 89.12 98 GLY A N 1
ATOM 753 C CA . GLY A 1 98 ? 10.140 13.418 -14.418 1.00 89.12 98 GLY A CA 1
ATOM 754 C C . GLY A 1 98 ? 10.000 12.540 -13.178 1.00 89.12 98 GLY A C 1
ATOM 755 O O . GLY A 1 98 ? 9.437 11.451 -13.255 1.00 89.12 98 GLY A O 1
ATOM 756 N N . VAL A 1 99 ? 10.491 13.018 -12.035 1.00 91.12 99 VAL A N 1
ATOM 757 C CA . VAL A 1 99 ? 10.209 12.426 -10.723 1.00 91.12 99 VAL A CA 1
ATOM 758 C C . VAL A 1 99 ? 9.371 13.417 -9.931 1.00 91.12 99 VAL A C 1
ATOM 760 O O . VAL A 1 99 ? 9.825 14.524 -9.643 1.00 91.12 99 VAL A O 1
ATOM 763 N N . LEU A 1 100 ? 8.154 13.026 -9.581 1.00 91.50 100 LEU A N 1
ATOM 764 C CA . LEU A 1 100 ? 7.248 13.757 -8.711 1.00 91.50 100 LEU A CA 1
ATOM 765 C C . LEU A 1 100 ? 7.453 13.308 -7.270 1.00 91.50 100 LEU A C 1
ATOM 767 O O . LEU A 1 100 ? 7.374 12.123 -6.969 1.00 91.50 100 LEU A O 1
ATOM 771 N N . LEU A 1 101 ? 7.695 14.270 -6.391 1.00 91.19 101 LEU A N 1
ATOM 772 C CA . LEU A 1 101 ? 7.737 14.114 -4.946 1.00 91.19 101 LEU A CA 1
ATOM 773 C C . LEU A 1 101 ? 6.594 14.938 -4.359 1.00 91.19 101 LEU A C 1
ATOM 775 O O . LEU A 1 101 ? 6.453 16.110 -4.700 1.00 91.19 101 LEU A O 1
ATOM 779 N N . MET A 1 102 ? 5.783 14.345 -3.490 1.00 91.44 102 MET A N 1
ATOM 780 C CA . MET A 1 102 ? 4.752 15.075 -2.753 1.00 91.44 102 MET A CA 1
ATOM 781 C C . MET A 1 102 ? 4.510 14.463 -1.379 1.00 91.44 102 MET A C 1
ATOM 783 O O . MET A 1 102 ? 4.783 13.283 -1.146 1.00 91.44 102 MET A O 1
ATOM 787 N N . THR A 1 103 ? 3.929 15.260 -0.495 1.00 89.62 103 THR A N 1
ATOM 788 C CA . THR A 1 103 ? 3.433 14.830 0.806 1.00 89.62 103 THR A CA 1
ATOM 789 C C . THR A 1 103 ? 1.904 14.858 0.776 1.00 89.62 103 THR A C 1
ATOM 791 O O . THR A 1 103 ? 1.290 15.881 0.509 1.00 89.62 103 THR A O 1
ATOM 794 N N . LEU A 1 104 ? 1.269 13.721 1.029 1.00 90.00 104 LEU A N 1
ATOM 795 C CA . LEU A 1 104 ? -0.176 13.533 1.028 1.00 90.00 104 LEU A CA 1
ATOM 796 C C . LEU A 1 104 ? -0.665 13.359 2.466 1.00 90.00 104 LEU A C 1
ATOM 798 O O . LEU A 1 104 ? -0.290 12.403 3.134 1.00 90.00 104 LEU A O 1
ATOM 802 N N . SER A 1 105 ? -1.538 14.240 2.932 1.00 88.69 105 SER A N 1
ATOM 803 C CA . SER A 1 105 ? -2.142 14.189 4.264 1.00 88.69 105 SER A CA 1
ATOM 804 C C . SER A 1 105 ? -3.615 13.806 4.165 1.00 88.69 105 SER A C 1
ATOM 806 O O . SER A 1 105 ? -4.418 14.530 3.582 1.00 88.69 105 SER A O 1
ATOM 808 N N . ILE A 1 106 ? -3.985 12.672 4.752 1.00 88.00 106 ILE A N 1
ATOM 809 C CA . ILE A 1 106 ? -5.346 12.139 4.767 1.00 88.00 106 ILE A CA 1
ATOM 810 C C . ILE A 1 106 ? -5.909 12.246 6.183 1.00 88.00 106 ILE A C 1
ATOM 812 O O . ILE A 1 106 ? -5.358 11.700 7.137 1.00 88.00 106 ILE A O 1
ATOM 816 N N . TYR A 1 107 ? -7.032 12.938 6.309 1.00 86.25 107 TYR A N 1
ATOM 817 C CA . TYR A 1 107 ? -7.766 13.148 7.545 1.00 86.25 107 TYR A CA 1
ATOM 818 C C . TYR A 1 107 ? -9.002 12.251 7.547 1.00 86.25 107 TYR A C 1
ATOM 820 O O . TYR A 1 107 ? -9.943 12.468 6.777 1.00 86.25 107 TYR A O 1
ATOM 828 N N . ALA A 1 108 ? -9.014 11.270 8.444 1.00 86.38 108 ALA A N 1
ATOM 829 C CA . ALA A 1 108 ? -10.137 10.366 8.636 1.00 86.38 108 ALA A CA 1
ATOM 830 C C . ALA A 1 108 ? -10.807 10.610 9.992 1.00 86.38 108 ALA A C 1
ATOM 832 O O . ALA A 1 108 ? -10.140 10.805 11.000 1.00 86.38 108 ALA A O 1
ATOM 833 N N . SER A 1 109 ? -12.133 10.581 10.060 1.00 82.25 109 SER A N 1
ATOM 834 C CA . SER A 1 109 ? -12.887 10.640 11.309 1.00 82.25 109 SER A CA 1
ATOM 835 C C . SER A 1 109 ? -13.901 9.500 11.363 1.00 82.25 109 SER A C 1
ATOM 837 O O . SER A 1 109 ? -14.611 9.272 10.382 1.00 82.25 109 SER A O 1
ATOM 839 N N . PRO A 1 110 ? -14.063 8.818 12.513 1.00 76.12 110 PRO A N 1
ATOM 840 C CA . PRO A 1 110 ? -15.145 7.848 12.691 1.00 76.12 110 PRO A CA 1
ATOM 841 C C . PRO A 1 110 ? -16.537 8.500 12.621 1.00 76.12 110 PRO A C 1
ATOM 843 O O . PRO A 1 110 ? -17.535 7.799 12.480 1.00 76.12 110 PRO A O 1
ATOM 846 N N . TYR A 1 111 ? -16.607 9.832 12.713 1.00 78.12 111 TYR A N 1
ATOM 847 C CA . TYR A 1 111 ? -17.830 10.618 12.572 1.00 78.12 111 TYR A CA 1
ATOM 848 C C . TYR A 1 111 ? -18.011 11.198 11.161 1.00 78.12 111 TYR A C 1
ATOM 850 O O . TYR A 1 111 ? -18.933 11.984 10.954 1.00 78.12 111 TYR A O 1
ATOM 858 N N . GLY A 1 112 ? -17.137 10.860 10.206 1.00 74.88 112 GLY A N 1
ATOM 859 C CA . GLY A 1 112 ? -17.229 11.327 8.824 1.00 74.88 112 GLY A CA 1
ATOM 860 C C . GLY A 1 112 ? -18.544 10.898 8.173 1.00 74.88 112 GLY A C 1
ATOM 861 O O . GLY A 1 112 ? -19.002 9.772 8.359 1.00 74.88 112 GLY A O 1
ATOM 862 N N . ALA A 1 113 ? -19.171 11.797 7.410 1.00 67.38 113 ALA A N 1
ATOM 863 C CA . ALA A 1 113 ? -20.438 11.500 6.735 1.00 67.38 113 ALA A CA 1
ATOM 864 C C . ALA A 1 113 ? -20.268 10.687 5.439 1.00 67.38 113 ALA A C 1
ATOM 866 O O . ALA A 1 113 ? -21.272 10.261 4.877 1.00 67.38 113 ALA A O 1
ATOM 867 N N . GLY A 1 114 ? -19.025 10.493 4.987 1.00 60.09 114 GLY A N 1
ATOM 868 C CA . GLY A 1 114 ? -18.657 9.762 3.780 1.00 60.09 114 GLY A CA 1
ATOM 869 C C . GLY A 1 114 ? -19.152 10.409 2.490 1.00 60.09 114 GLY A C 1
ATOM 870 O O . GLY A 1 114 ? -20.345 10.422 2.196 1.00 60.09 114 GLY A O 1
ATOM 871 N N . LYS A 1 115 ? -18.237 10.996 1.718 1.00 63.09 115 LYS A N 1
ATOM 872 C CA . LYS A 1 115 ? -18.552 11.677 0.448 1.00 63.09 115 LYS A CA 1
ATOM 873 C C . LYS A 1 115 ? -17.569 11.373 -0.673 1.00 63.09 115 LYS A C 1
ATOM 875 O O . LYS A 1 115 ? -17.643 11.993 -1.733 1.00 63.09 115 LYS A O 1
ATOM 880 N N . LEU A 1 116 ? -16.654 10.429 -0.469 1.00 60.28 116 LEU A N 1
ATOM 881 C CA . LEU A 1 116 ? -15.627 10.129 -1.460 1.00 60.28 116 LEU A CA 1
ATOM 882 C C . LEU A 1 116 ? -16.232 9.563 -2.756 1.00 60.28 116 LEU A C 1
ATOM 884 O O . LEU A 1 116 ? -15.689 9.778 -3.836 1.00 60.28 116 LEU A O 1
ATOM 888 N N . ASP A 1 117 ? -17.393 8.913 -2.654 1.00 56.25 117 ASP A N 1
ATOM 889 C CA . ASP A 1 117 ? -18.148 8.381 -3.794 1.00 56.25 117 ASP A CA 1
ATOM 890 C C . ASP A 1 117 ? -18.851 9.451 -4.649 1.00 56.25 117 ASP A C 1
ATOM 892 O O . ASP A 1 117 ? -19.139 9.186 -5.815 1.00 56.25 117 ASP A O 1
ATOM 896 N N . ASP A 1 118 ? -19.117 10.643 -4.102 1.00 55.44 118 ASP A N 1
ATOM 897 C CA . ASP A 1 118 ? -19.758 11.748 -4.835 1.00 55.44 118 ASP A CA 1
ATOM 898 C C . ASP A 1 118 ? -18.734 12.631 -5.572 1.00 55.44 118 ASP A C 1
ATOM 900 O O . ASP A 1 118 ? -19.080 13.317 -6.534 1.00 55.44 118 ASP A O 1
ATOM 904 N N . ALA A 1 119 ? -17.478 12.641 -5.113 1.00 51.19 119 ALA A N 1
ATOM 905 C CA . ALA A 1 119 ? -16.421 13.503 -5.642 1.00 51.19 119 ALA A CA 1
ATOM 906 C C . ALA A 1 119 ? -15.587 12.852 -6.755 1.00 51.19 119 ALA A C 1
ATOM 908 O O . ALA A 1 119 ? -14.952 13.557 -7.536 1.00 51.19 119 ALA A O 1
ATOM 909 N N . LEU A 1 120 ? -15.596 11.520 -6.847 1.00 52.56 120 LEU A N 1
ATOM 910 C CA . LEU A 1 120 ? -14.812 10.765 -7.819 1.00 52.56 120 LEU A CA 1
ATOM 911 C C . LEU A 1 120 ? -15.746 9.913 -8.684 1.00 52.56 120 LEU A C 1
ATOM 913 O O . LEU A 1 120 ? -16.510 9.115 -8.135 1.00 52.56 120 LEU A O 1
ATOM 917 N N . PRO A 1 121 ? -15.698 10.011 -10.025 1.00 48.81 121 PRO A N 1
ATOM 918 C CA . PRO A 1 121 ? -16.474 9.118 -10.869 1.00 48.81 121 PRO A CA 1
ATOM 919 C C . PRO A 1 121 ? -16.047 7.672 -10.596 1.00 48.81 121 PRO A C 1
ATOM 921 O O . PRO A 1 121 ? -14.886 7.304 -10.776 1.00 48.81 121 PRO A O 1
ATOM 924 N N . ARG A 1 122 ? -16.998 6.835 -10.164 1.00 46.94 122 ARG A N 1
ATOM 925 C CA . ARG A 1 122 ? -16.794 5.387 -10.080 1.00 46.94 122 ARG A CA 1
ATOM 926 C C . ARG A 1 122 ? -16.434 4.881 -11.475 1.00 46.94 122 ARG A C 1
ATOM 928 O O . ARG A 1 122 ? -17.296 4.820 -12.353 1.00 46.94 122 ARG A O 1
ATOM 935 N N . LEU A 1 123 ? -15.174 4.506 -11.681 1.00 45.00 123 LEU A N 1
ATOM 936 C CA . LEU A 1 123 ? -14.793 3.732 -12.853 1.00 45.00 123 LEU A CA 1
ATOM 937 C C . LEU A 1 123 ? -15.456 2.365 -12.698 1.00 45.00 123 LEU A C 1
ATOM 939 O O . LEU A 1 123 ? -15.083 1.554 -11.854 1.00 45.00 123 LEU A O 1
ATOM 943 N N . THR A 1 124 ? -16.510 2.148 -13.478 1.00 41.91 124 THR A N 1
ATOM 944 C CA . THR A 1 124 ? -17.237 0.883 -13.588 1.00 41.91 124 THR A CA 1
ATOM 945 C C . THR A 1 124 ? -16.369 -0.117 -14.349 1.00 41.91 124 THR A C 1
ATOM 947 O O . THR A 1 124 ? -16.637 -0.490 -15.484 1.00 41.91 124 THR A O 1
ATOM 950 N N . GLY A 1 125 ? -15.271 -0.531 -13.720 1.00 44.16 125 GLY A N 1
ATOM 951 C CA . GLY A 1 125 ? -14.529 -1.721 -14.096 1.00 44.16 125 GLY A CA 1
ATOM 952 C C . GLY A 1 125 ? -15.241 -2.920 -13.495 1.00 44.16 125 GLY A C 1
ATOM 953 O O . GLY A 1 125 ? -14.936 -3.334 -12.382 1.00 44.16 125 GLY A O 1
ATOM 954 N N . GLU A 1 126 ? -16.237 -3.435 -14.208 1.00 37.88 126 GLU A N 1
ATOM 955 C CA . GLU A 1 126 ? -16.889 -4.701 -13.896 1.00 37.88 126 GLU A CA 1
ATOM 956 C C . GLU A 1 126 ? -15.832 -5.809 -13.992 1.00 37.88 126 GLU A C 1
ATOM 958 O O . GLU A 1 126 ? -15.538 -6.337 -15.064 1.00 37.88 126 GLU A O 1
ATOM 963 N N . SER A 1 127 ? -15.183 -6.110 -12.865 1.00 41.81 127 SER A N 1
ATOM 964 C CA . SER A 1 127 ? -14.322 -7.277 -12.748 1.00 41.81 127 SER A CA 1
ATOM 965 C C . SER A 1 127 ? -15.243 -8.490 -12.789 1.00 41.81 127 SER A C 1
ATOM 967 O O . SER A 1 127 ? -15.877 -8.852 -11.795 1.00 41.81 127 SER A O 1
ATOM 969 N N . VAL A 1 128 ? -15.408 -9.055 -13.986 1.00 39.66 128 VAL A N 1
ATOM 970 C CA . VAL A 1 128 ? -16.145 -10.296 -14.208 1.00 39.66 128 VAL A CA 1
ATOM 971 C C . VAL A 1 128 ? -15.410 -11.386 -13.438 1.00 39.66 128 VAL A C 1
ATOM 973 O O . VAL A 1 128 ? -14.430 -11.956 -13.914 1.00 39.66 128 VAL A O 1
ATOM 976 N N . LEU A 1 129 ? -15.878 -11.654 -12.220 1.00 41.41 129 LEU A N 1
ATOM 977 C CA . LEU A 1 129 ? -15.519 -12.838 -11.456 1.00 41.41 129 LEU A CA 1
ATOM 978 C C . LEU A 1 129 ? -15.921 -14.050 -12.294 1.00 41.41 129 LEU A C 1
ATOM 980 O O . LEU A 1 129 ? -17.090 -14.434 -12.342 1.00 41.41 129 LEU A O 1
ATOM 984 N N . VAL A 1 130 ? -14.952 -14.639 -12.991 1.00 48.38 130 VAL A N 1
ATOM 985 C CA . VAL A 1 130 ? -15.126 -15.958 -13.588 1.00 48.38 130 VAL A CA 1
ATOM 986 C C . VAL A 1 130 ? -15.260 -16.931 -12.414 1.00 48.38 130 VAL A C 1
ATOM 988 O O . VAL A 1 130 ? -14.326 -17.038 -11.616 1.00 48.38 130 VAL A O 1
ATOM 991 N N . PRO A 1 131 ? -16.404 -17.613 -12.245 1.00 56.75 131 PRO A N 1
ATOM 992 C CA . PRO A 1 131 ? -16.551 -18.576 -11.167 1.00 56.75 131 PRO A CA 1
ATOM 993 C C . PRO A 1 131 ? -15.523 -19.703 -11.354 1.00 56.75 131 PRO A C 1
ATOM 995 O O . PRO A 1 131 ? -15.368 -20.202 -12.476 1.00 56.75 131 PRO A O 1
ATOM 998 N N . PRO A 1 132 ? -14.819 -20.131 -10.292 1.00 55.81 132 PRO A N 1
ATOM 999 C CA . PRO A 1 132 ? -13.924 -21.268 -10.391 1.00 55.81 132 PRO A CA 1
ATOM 1000 C C . PRO A 1 132 ? -14.733 -22.516 -10.757 1.00 55.81 132 PRO A C 1
ATOM 1002 O O . PRO A 1 132 ? -15.753 -22.838 -10.144 1.00 55.81 132 PRO A O 1
ATOM 1005 N N . THR A 1 133 ? -14.268 -23.209 -11.795 1.00 58.81 133 THR A N 1
ATOM 1006 C CA . THR A 1 133 ? -14.779 -24.524 -12.195 1.00 58.81 133 THR A CA 1
ATOM 1007 C C . THR A 1 133 ? -14.709 -25.465 -10.984 1.00 58.81 133 THR A C 1
ATOM 1009 O O . THR A 1 133 ? -13.658 -25.511 -10.341 1.00 58.81 133 THR A O 1
ATOM 1012 N N . PRO A 1 134 ? -15.769 -26.229 -10.657 1.00 56.03 134 PRO A N 1
ATOM 1013 C CA . PRO A 1 134 ? -15.728 -27.173 -9.548 1.00 56.03 134 PRO A CA 1
ATOM 1014 C C . PRO A 1 134 ? -14.628 -28.211 -9.785 1.00 56.03 134 PRO A C 1
ATOM 1016 O O . PRO A 1 134 ? -14.712 -29.016 -10.716 1.00 56.03 134 PRO A O 1
ATOM 1019 N N . ALA A 1 135 ? -13.586 -28.182 -8.956 1.00 52.94 135 ALA A N 1
ATOM 1020 C CA . ALA A 1 135 ? -12.607 -29.255 -8.894 1.00 52.94 135 ALA A CA 1
ATOM 1021 C C . ALA A 1 135 ? -13.294 -30.533 -8.384 1.00 52.94 135 ALA A C 1
ATOM 1023 O O . ALA A 1 135 ? -14.142 -30.490 -7.490 1.00 52.94 135 ALA A O 1
ATOM 1024 N N . ALA A 1 136 ? -12.948 -31.665 -8.994 1.00 53.62 136 ALA A N 1
ATOM 1025 C CA . ALA A 1 136 ? -13.453 -32.985 -8.638 1.00 53.62 136 ALA A CA 1
ATOM 1026 C C . ALA A 1 136 ? -13.193 -33.324 -7.151 1.00 53.62 136 ALA A C 1
ATOM 1028 O O . ALA A 1 136 ? -12.256 -32.784 -6.556 1.00 53.62 136 ALA A O 1
ATOM 1029 N N . PRO A 1 137 ? -13.974 -34.238 -6.543 1.00 52.41 137 PRO A N 1
ATOM 1030 C CA . PRO A 1 137 ? -13.765 -34.633 -5.159 1.00 52.41 137 PRO A CA 1
ATOM 1031 C C . PRO A 1 137 ? -12.464 -35.430 -5.062 1.00 52.41 137 PRO A C 1
ATOM 1033 O O . PRO A 1 137 ? -12.357 -36.525 -5.612 1.00 52.41 137 PRO A O 1
ATOM 1036 N N . VAL A 1 138 ? -11.474 -34.877 -4.366 1.00 52.31 138 VAL A N 1
ATOM 1037 C CA . VAL A 1 138 ? -10.297 -35.632 -3.937 1.00 52.31 138 VAL A CA 1
ATOM 1038 C C . VAL A 1 138 ? -10.711 -36.439 -2.709 1.00 52.31 138 VAL A C 1
ATOM 1040 O O . VAL A 1 138 ? -11.146 -35.875 -1.704 1.00 52.31 138 VAL A O 1
ATOM 1043 N N . GLU A 1 139 ? -10.631 -37.765 -2.812 1.00 46.28 139 GLU A N 1
ATOM 1044 C CA . GLU A 1 139 ? -10.852 -38.680 -1.694 1.00 46.28 139 GLU A CA 1
ATOM 1045 C C . GLU A 1 139 ? -9.852 -38.378 -0.572 1.00 46.28 139 GLU A C 1
ATOM 1047 O O . GLU A 1 139 ? -8.640 -38.532 -0.721 1.00 46.28 139 GLU A O 1
ATOM 1052 N N . ILE A 1 140 ? -10.381 -37.940 0.569 1.00 47.03 140 ILE A N 1
ATOM 1053 C CA . ILE A 1 140 ? -9.618 -37.718 1.792 1.00 47.03 140 ILE A CA 1
ATOM 1054 C C . ILE A 1 140 ? -9.323 -39.092 2.401 1.00 47.03 140 ILE A C 1
ATOM 1056 O O . ILE A 1 140 ? -10.157 -39.676 3.095 1.00 47.03 140 ILE A O 1
ATOM 1060 N N . LEU A 1 141 ? -8.126 -39.617 2.143 1.00 42.56 141 LEU A N 1
ATOM 1061 C CA . LEU A 1 141 ? -7.553 -40.685 2.953 1.00 42.56 141 LEU A CA 1
ATOM 1062 C C . LEU A 1 141 ? -7.105 -40.084 4.286 1.00 42.56 141 LEU A C 1
ATOM 1064 O O . LEU A 1 141 ? -6.144 -39.322 4.361 1.00 42.56 141 LEU A O 1
ATOM 1068 N N . ALA A 1 142 ? -7.837 -40.437 5.340 1.00 49.09 142 ALA A N 1
ATOM 1069 C CA . ALA A 1 142 ? -7.470 -40.178 6.719 1.00 49.09 142 ALA A CA 1
ATOM 1070 C C . ALA A 1 142 ? -6.107 -40.822 7.027 1.00 49.09 142 ALA A C 1
ATOM 1072 O O . ALA A 1 142 ? -6.005 -42.043 7.162 1.00 49.09 142 ALA A O 1
ATOM 1073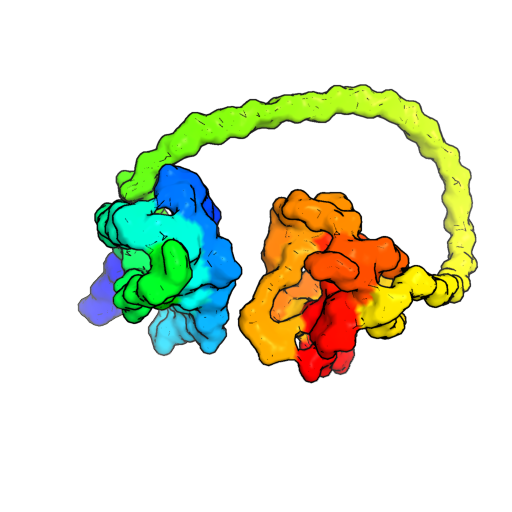 N N . ALA A 1 143 ? -5.067 -39.998 7.148 1.00 44.94 143 ALA A N 1
ATOM 1074 C CA . ALA A 1 143 ? -3.807 -40.378 7.769 1.00 44.94 143 ALA A CA 1
ATOM 1075 C C . ALA A 1 143 ? -3.819 -39.885 9.219 1.00 44.94 143 ALA A C 1
ATOM 1077 O O . ALA A 1 143 ? -4.132 -38.730 9.500 1.00 44.94 143 ALA A O 1
ATOM 1078 N N . GLY A 1 144 ? -3.567 -40.823 10.129 1.00 37.94 144 GLY A N 1
ATOM 1079 C CA . GLY A 1 144 ? -3.682 -40.652 11.566 1.00 37.94 144 GLY A CA 1
ATOM 1080 C C . GLY A 1 144 ? -2.792 -39.557 12.141 1.00 37.94 144 GLY A C 1
ATOM 1081 O O . GLY A 1 144 ? -1.713 -39.258 11.637 1.00 37.94 144 GLY A O 1
ATOM 1082 N N . GLN A 1 145 ? -3.270 -39.017 13.257 1.00 47.81 145 GLN A N 1
ATOM 1083 C CA . GLN A 1 145 ? -2.498 -38.205 14.182 1.00 47.81 145 GLN A CA 1
ATOM 1084 C C . GLN A 1 145 ? -1.324 -39.042 14.695 1.00 47.81 145 GLN A C 1
ATOM 1086 O O . GLN A 1 145 ? -1.500 -39.956 15.500 1.00 47.81 145 GLN A O 1
ATOM 1091 N N . ALA A 1 146 ? -0.135 -38.738 14.195 1.00 39.62 146 ALA A N 1
ATOM 1092 C CA . ALA A 1 146 ? 1.102 -39.024 14.886 1.00 39.62 146 ALA A CA 1
AT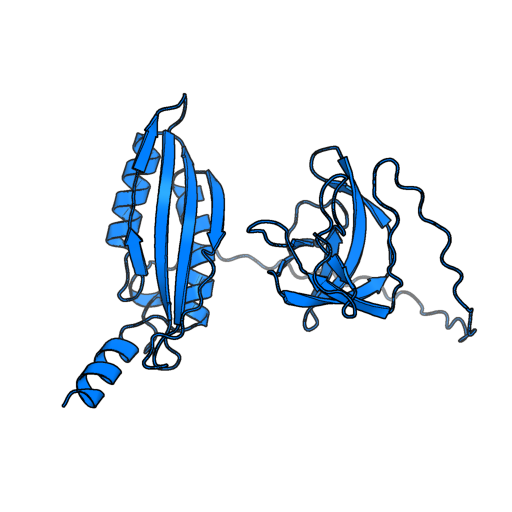OM 1093 C C . ALA A 1 146 ? 1.627 -37.678 15.381 1.00 39.62 146 ALA A C 1
ATOM 1095 O O . ALA A 1 146 ? 1.880 -36.784 14.575 1.00 39.62 146 ALA A O 1
ATOM 1096 N N . ASP A 1 147 ? 1.756 -37.545 16.699 1.00 44.97 147 ASP A N 1
ATOM 1097 C CA . ASP A 1 147 ? 2.622 -36.552 17.322 1.00 44.97 147 ASP A CA 1
ATOM 1098 C C . ASP A 1 147 ? 4.048 -36.825 16.829 1.00 44.97 147 ASP A C 1
ATOM 1100 O O . ASP A 1 147 ? 4.784 -37.638 17.389 1.00 44.97 147 ASP A O 1
ATOM 1104 N N . VAL A 1 148 ? 4.405 -36.218 15.700 1.00 40.16 148 VAL A N 1
ATOM 1105 C CA . VAL A 1 148 ? 5.783 -36.149 15.237 1.00 40.16 148 VAL A CA 1
ATOM 1106 C C . VAL A 1 148 ? 6.314 -34.841 15.778 1.00 40.16 148 VAL A C 1
ATOM 1108 O O . VAL A 1 148 ? 5.932 -33.764 15.328 1.00 40.16 148 VAL A O 1
ATOM 1111 N N . GLU A 1 149 ? 7.171 -34.958 16.785 1.00 49.16 149 GLU A N 1
ATOM 1112 C CA . GLU A 1 149 ? 8.086 -33.908 17.205 1.00 49.16 149 GLU A CA 1
ATOM 1113 C C . GLU A 1 149 ? 8.899 -33.500 15.970 1.00 49.16 149 GLU A C 1
ATOM 1115 O O . GLU A 1 149 ? 9.835 -34.180 15.544 1.00 49.16 149 GLU A O 1
ATOM 1120 N N . MET A 1 150 ? 8.406 -32.454 15.309 1.00 39.47 150 MET A N 1
ATOM 1121 C CA . MET A 1 150 ? 8.831 -32.016 13.992 1.00 39.47 150 MET A CA 1
ATOM 1122 C C . MET A 1 150 ? 10.173 -31.317 14.153 1.00 39.47 150 MET A C 1
ATOM 1124 O O . MET A 1 150 ? 10.264 -30.121 14.410 1.00 39.47 150 MET A O 1
ATOM 1128 N N . THR A 1 151 ? 11.234 -32.107 14.054 1.00 42.38 151 THR A N 1
ATOM 1129 C CA . THR A 1 151 ? 12.583 -31.598 13.843 1.00 42.38 151 THR A CA 1
ATOM 1130 C C . THR A 1 151 ? 12.592 -31.034 12.427 1.00 42.38 151 THR A C 1
ATOM 1132 O O . THR A 1 151 ? 12.728 -31.778 11.460 1.00 42.38 151 THR A O 1
ATOM 1135 N N . ALA A 1 152 ? 12.325 -29.732 12.301 1.00 54.03 152 ALA A N 1
ATOM 1136 C CA . ALA A 1 152 ? 12.364 -29.027 11.029 1.00 54.03 152 ALA A CA 1
ATOM 1137 C C . ALA A 1 152 ? 13.755 -29.217 10.405 1.00 54.03 152 ALA A C 1
ATOM 1139 O O . ALA A 1 152 ? 14.767 -28.822 10.991 1.00 54.03 152 ALA A O 1
ATOM 1140 N N . GLU A 1 153 ? 13.822 -29.875 9.247 1.00 59.97 153 GLU A N 1
ATOM 1141 C CA . GLU A 1 153 ? 15.064 -29.940 8.486 1.00 59.97 153 GLU A CA 1
ATOM 1142 C C . GLU A 1 153 ? 15.435 -28.516 8.040 1.00 59.97 153 GLU A C 1
ATOM 1144 O O . GLU A 1 153 ? 14.565 -27.775 7.572 1.00 59.97 153 GLU A O 1
ATOM 1149 N N . PRO A 1 154 ? 16.703 -28.095 8.192 1.00 66.75 154 PRO A N 1
ATOM 1150 C CA . PRO A 1 154 ? 17.121 -26.763 7.786 1.00 66.75 154 PRO A CA 1
ATOM 1151 C C . PRO A 1 154 ? 16.953 -26.618 6.271 1.00 66.75 154 PRO A C 1
ATOM 1153 O O . PRO A 1 154 ? 17.565 -27.344 5.488 1.00 66.75 154 PRO A O 1
ATOM 1156 N N . VAL A 1 155 ? 16.112 -25.671 5.862 1.00 82.00 155 VAL A N 1
ATOM 1157 C CA . VAL A 1 155 ? 15.881 -25.349 4.452 1.00 82.00 155 VAL A CA 1
ATOM 1158 C C . VAL A 1 155 ? 17.139 -24.699 3.886 1.00 82.00 155 VAL A C 1
ATOM 1160 O O . VAL A 1 155 ? 17.541 -23.624 4.327 1.00 82.00 155 VAL A O 1
ATOM 1163 N N . ASP A 1 156 ? 17.763 -25.348 2.903 1.00 86.44 156 ASP A N 1
ATOM 1164 C CA . ASP A 1 156 ? 18.919 -24.790 2.200 1.00 86.44 156 ASP A CA 1
ATOM 1165 C C . ASP A 1 156 ? 18.465 -23.654 1.270 1.00 86.44 156 ASP A C 1
ATOM 1167 O O . ASP A 1 156 ? 17.832 -23.881 0.234 1.00 86.44 156 ASP A O 1
ATOM 1171 N N . CYS A 1 157 ? 18.758 -22.415 1.666 1.00 89.12 157 CYS A N 1
ATOM 1172 C CA . CYS A 1 157 ? 18.466 -21.218 0.888 1.00 89.12 157 CYS A CA 1
ATOM 1173 C C . CYS A 1 157 ? 19.712 -20.320 0.821 1.00 89.12 157 CYS A C 1
ATOM 1175 O O . CYS A 1 157 ? 19.960 -19.528 1.733 1.00 89.12 157 CYS A O 1
ATOM 1177 N N . PRO A 1 158 ? 20.537 -20.452 -0.234 1.00 88.31 158 PRO A N 1
ATOM 1178 C CA . PRO A 1 158 ? 21.836 -19.791 -0.303 1.00 88.31 158 PRO A CA 1
ATOM 1179 C C . PRO A 1 158 ? 21.724 -18.267 -0.239 1.00 88.31 158 PRO A C 1
ATOM 1181 O O . PRO A 1 158 ? 21.118 -17.661 -1.115 1.00 88.31 158 PRO A O 1
ATOM 1184 N N . GLY A 1 159 ? 22.359 -17.648 0.757 1.00 82.12 159 GLY A N 1
ATOM 1185 C CA . GLY A 1 159 ? 22.369 -16.190 0.933 1.00 82.12 159 GLY A CA 1
ATOM 1186 C C . GLY A 1 159 ? 21.238 -15.643 1.807 1.00 82.12 159 GLY A C 1
ATOM 1187 O O . GLY A 1 159 ? 21.340 -14.500 2.244 1.00 82.12 159 GLY A O 1
ATOM 1188 N N . ALA A 1 160 ? 20.227 -16.455 2.128 1.00 86.25 160 ALA A N 1
ATOM 1189 C CA . ALA A 1 160 ? 19.231 -16.094 3.125 1.00 86.25 160 ALA A CA 1
ATOM 1190 C C . ALA A 1 160 ? 19.784 -16.323 4.539 1.00 86.25 160 ALA A C 1
ATOM 1192 O O . ALA A 1 160 ? 20.532 -17.275 4.792 1.00 86.25 160 ALA A O 1
ATOM 1193 N N . GLN A 1 161 ? 19.399 -15.461 5.476 1.00 84.56 161 GLN A N 1
ATOM 1194 C CA . GLN A 1 161 ? 19.695 -15.678 6.887 1.00 84.56 161 GLN A CA 1
ATOM 1195 C C . GLN A 1 161 ? 18.920 -16.907 7.407 1.00 84.56 161 GLN A C 1
ATOM 1197 O O . GLN A 1 161 ? 17.765 -17.095 7.021 1.00 84.56 161 GLN A O 1
ATOM 1202 N N . PRO A 1 162 ? 19.505 -17.743 8.288 1.00 87.19 162 PRO A N 1
ATOM 1203 C CA . PRO A 1 162 ? 18.778 -18.851 8.900 1.00 87.19 162 PRO A CA 1
ATOM 1204 C C . PRO A 1 162 ? 17.551 -18.355 9.665 1.00 87.19 162 PRO A C 1
ATOM 1206 O O . PRO A 1 162 ? 17.654 -17.416 10.456 1.00 87.19 162 PRO A O 1
ATOM 1209 N N . SER A 1 163 ? 16.407 -19.005 9.457 1.00 90.62 163 SER A N 1
ATOM 1210 C CA . SER A 1 163 ? 15.192 -18.643 10.180 1.00 90.62 163 SER A CA 1
ATOM 1211 C C . SER A 1 163 ? 15.225 -19.153 11.623 1.00 90.62 163 SER A C 1
ATOM 1213 O O . SER A 1 163 ? 15.525 -20.331 11.837 1.00 90.62 163 SER A O 1
ATOM 1215 N N . PRO A 1 164 ? 14.893 -18.315 12.620 1.00 90.44 164 PRO A N 1
ATOM 1216 C CA . PRO A 1 164 ? 14.677 -18.749 13.993 1.00 90.44 164 PRO A CA 1
ATOM 1217 C C . PRO A 1 164 ? 13.242 -19.253 14.236 1.00 90.44 164 PRO A C 1
ATOM 1219 O O . PRO A 1 164 ? 12.927 -19.637 15.363 1.00 90.44 164 PRO A O 1
ATOM 1222 N N . PHE A 1 165 ? 12.366 -19.202 13.227 1.00 92.75 165 PHE A N 1
ATOM 1223 C CA . PHE A 1 165 ? 10.934 -19.452 13.375 1.00 92.75 165 PHE A CA 1
ATOM 1224 C C . PHE A 1 165 ? 10.539 -20.894 13.066 1.00 92.75 165 PHE A C 1
ATOM 1226 O O . PHE A 1 165 ? 11.208 -21.600 12.311 1.00 92.75 165 PHE A O 1
ATOM 1233 N N . HIS A 1 166 ? 9.402 -21.303 13.621 1.00 94.12 166 HIS A N 1
ATOM 1234 C CA . HIS A 1 166 ? 8.751 -22.577 13.351 1.00 94.12 166 HIS A CA 1
ATOM 1235 C C . HIS A 1 166 ? 7.285 -22.353 12.961 1.00 94.12 166 HIS A C 1
ATOM 1237 O O . HIS A 1 166 ? 6.642 -21.381 13.366 1.00 94.12 166 HIS A O 1
ATOM 1243 N N . ALA A 1 167 ? 6.722 -23.283 12.188 1.00 94.25 167 ALA A N 1
ATOM 1244 C CA . ALA A 1 167 ? 5.291 -23.280 11.909 1.00 94.25 167 ALA A CA 1
ATOM 1245 C C . ALA A 1 167 ? 4.488 -23.329 13.224 1.00 94.25 167 ALA A C 1
ATOM 1247 O O . ALA A 1 167 ? 4.768 -24.133 14.113 1.00 94.25 167 ALA A O 1
ATOM 1248 N N . GLY A 1 168 ? 3.481 -22.465 13.341 1.00 92.31 168 GLY A N 1
ATOM 1249 C CA . GLY A 1 168 ? 2.707 -22.243 14.561 1.00 92.31 168 GLY A CA 1
ATOM 1250 C C . GLY A 1 168 ? 3.115 -20.997 15.350 1.00 92.31 168 GLY A C 1
ATOM 1251 O O . GLY A 1 168 ? 2.297 -20.512 16.137 1.00 92.31 168 GLY A O 1
ATOM 1252 N N . ASP A 1 169 ? 4.311 -20.450 15.116 1.00 94.00 169 ASP A N 1
ATOM 1253 C CA . ASP A 1 169 ? 4.771 -19.231 15.782 1.00 94.00 169 ASP A CA 1
ATOM 1254 C C . ASP A 1 169 ? 3.940 -18.004 15.377 1.00 94.00 169 ASP A C 1
ATOM 1256 O O . ASP A 1 169 ? 3.287 -17.957 14.332 1.00 94.00 169 ASP A O 1
ATOM 1260 N N . THR A 1 170 ? 3.968 -16.978 16.227 1.00 94.25 170 THR A N 1
ATOM 1261 C CA . THR A 1 170 ? 3.467 -15.639 15.897 1.00 94.25 170 THR A CA 1
ATOM 1262 C C . THR A 1 170 ? 4.649 -14.691 15.789 1.00 94.25 170 THR A C 1
ATOM 1264 O O . THR A 1 170 ? 5.446 -14.578 16.725 1.00 94.25 170 THR A O 1
ATOM 1267 N N . VAL A 1 171 ? 4.745 -14.014 14.651 1.00 95.62 171 VAL A N 1
ATOM 1268 C CA . VAL A 1 171 ? 5.788 -13.031 14.357 1.00 95.62 171 VAL A CA 1
ATOM 1269 C C . VAL A 1 171 ? 5.186 -11.639 14.274 1.00 95.62 171 VAL A C 1
ATOM 1271 O O . VAL A 1 171 ? 3.994 -11.485 14.010 1.00 95.62 171 VAL A O 1
ATOM 1274 N N . VAL A 1 172 ? 6.011 -10.631 14.513 1.00 92.94 172 VAL A N 1
ATOM 1275 C CA . VAL A 1 172 ? 5.671 -9.221 14.334 1.00 92.94 172 VAL A CA 1
ATOM 1276 C C . VAL A 1 172 ? 6.454 -8.701 13.144 1.00 92.94 172 VAL A C 1
ATOM 1278 O O . VAL A 1 172 ? 7.625 -9.031 12.986 1.00 92.94 172 VAL A O 1
ATOM 1281 N N . VAL A 1 173 ? 5.794 -7.937 12.288 1.00 92.38 173 VAL A N 1
ATOM 1282 C CA . VAL A 1 173 ? 6.445 -7.245 11.184 1.00 92.38 173 VAL A CA 1
ATOM 1283 C C . VAL A 1 173 ? 7.163 -6.023 11.733 1.00 92.38 173 VAL A C 1
ATOM 1285 O O . VAL A 1 173 ? 6.537 -5.248 12.447 1.00 92.38 173 VAL A O 1
ATOM 1288 N N . ASP A 1 174 ? 8.435 -5.869 11.393 1.00 88.69 174 ASP A N 1
ATOM 1289 C CA . ASP A 1 174 ? 9.294 -4.758 11.811 1.00 88.69 174 ASP A CA 1
ATOM 1290 C C . ASP A 1 174 ? 10.214 -4.388 10.652 1.00 88.69 174 ASP A C 1
ATOM 1292 O O . ASP A 1 174 ? 10.656 -5.255 9.898 1.00 88.69 174 ASP A O 1
ATOM 1296 N N . PHE A 1 175 ? 10.489 -3.103 10.482 1.00 79.81 175 PHE A N 1
ATOM 1297 C CA . PHE A 1 175 ? 11.370 -2.623 9.428 1.00 79.81 175 PHE A CA 1
ATOM 1298 C C . PHE A 1 175 ? 12.304 -1.546 9.987 1.00 79.81 175 PHE A C 1
ATOM 1300 O O . PHE A 1 175 ? 11.841 -0.555 10.549 1.00 79.81 175 PHE A O 1
ATOM 1307 N N . SER A 1 176 ? 13.609 -1.657 9.699 1.00 69.62 176 SER A N 1
ATOM 1308 C CA . SER A 1 176 ? 14.623 -0.633 10.030 1.00 69.62 176 SER A CA 1
ATOM 1309 C C . SER A 1 176 ? 14.329 0.737 9.395 1.00 69.62 176 SER A C 1
ATOM 1311 O O . SER A 1 176 ? 14.869 1.769 9.804 1.00 69.62 176 SER A O 1
ATOM 1313 N N . SER A 1 177 ? 13.483 0.764 8.360 1.00 65.06 177 SER A N 1
ATOM 1314 C CA . SER A 1 177 ? 13.017 1.955 7.648 1.00 65.06 177 SER A CA 1
ATOM 1315 C C . SER A 1 177 ? 11.548 1.800 7.230 1.00 65.06 177 SER A C 1
ATOM 1317 O O . SER A 1 177 ? 10.952 0.747 7.405 1.00 65.06 177 SER A O 1
ATOM 1319 N N . VAL A 1 178 ? 10.908 2.841 6.688 1.00 54.47 178 VAL A N 1
ATOM 1320 C CA . VAL A 1 178 ? 9.480 2.755 6.324 1.00 54.47 178 VAL A CA 1
ATOM 1321 C C . VAL A 1 178 ? 9.264 1.720 5.211 1.00 54.47 178 VAL A C 1
ATOM 1323 O O . VAL A 1 178 ? 9.706 1.927 4.081 1.00 54.47 178 VAL A O 1
ATOM 1326 N N . GLY A 1 179 ? 8.539 0.643 5.521 1.00 70.12 179 GLY A N 1
ATOM 1327 C CA . GLY A 1 179 ? 8.262 -0.466 4.610 1.00 70.12 179 GLY A CA 1
ATOM 1328 C C . GLY A 1 179 ? 6.890 -1.100 4.838 1.00 70.12 179 GLY A C 1
ATOM 1329 O O . GLY A 1 179 ? 6.193 -0.813 5.813 1.00 70.12 179 GLY A O 1
ATOM 1330 N N . ALA A 1 180 ? 6.488 -1.954 3.901 1.00 84.56 180 ALA A N 1
ATOM 1331 C CA . ALA A 1 180 ? 5.300 -2.786 4.022 1.00 84.56 180 ALA A CA 1
ATOM 1332 C C . ALA A 1 180 ? 5.631 -4.200 3.556 1.00 84.56 180 ALA A C 1
ATOM 1334 O O . ALA A 1 180 ? 6.274 -4.398 2.521 1.00 84.56 180 ALA A O 1
ATOM 1335 N N . LEU A 1 181 ? 5.168 -5.191 4.309 1.00 92.19 181 LEU A N 1
ATOM 1336 C CA . LEU A 1 181 ? 5.367 -6.587 3.973 1.00 92.19 181 LEU A CA 1
ATOM 1337 C C . LEU A 1 181 ? 4.203 -7.053 3.108 1.00 92.19 181 LEU A C 1
ATOM 1339 O O . LEU A 1 181 ? 3.039 -6.999 3.510 1.00 92.19 181 LEU A O 1
ATOM 1343 N N . ARG A 1 182 ? 4.510 -7.513 1.897 1.00 93.12 182 ARG A N 1
ATOM 1344 C CA . ARG A 1 182 ? 3.506 -8.072 0.989 1.00 93.12 182 ARG A CA 1
ATOM 1345 C C . ARG A 1 182 ? 3.167 -9.496 1.413 1.00 93.12 182 ARG A C 1
ATOM 1347 O O . ARG A 1 182 ? 4.059 -10.323 1.587 1.00 93.12 182 ARG A O 1
ATOM 1354 N N . ILE A 1 183 ? 1.872 -9.784 1.493 1.00 96.38 183 ILE A N 1
ATOM 1355 C CA . ILE A 1 183 ? 1.339 -11.143 1.541 1.00 96.38 183 ILE A CA 1
ATOM 1356 C C . ILE A 1 183 ? 0.933 -11.509 0.116 1.00 96.38 183 ILE A C 1
ATOM 1358 O O . ILE A 1 183 ? 0.092 -10.848 -0.493 1.00 96.38 183 ILE A O 1
ATOM 1362 N N . LEU A 1 184 ? 1.568 -12.537 -0.429 1.00 95.31 184 LEU A N 1
ATOM 1363 C CA . LEU A 1 184 ? 1.465 -12.968 -1.817 1.00 95.31 184 LEU A CA 1
ATOM 1364 C C . LEU A 1 184 ? 0.580 -14.206 -1.944 1.00 95.31 184 LEU A C 1
ATOM 1366 O O . LEU A 1 184 ? 0.481 -15.009 -1.020 1.00 95.31 184 LEU A O 1
ATOM 1370 N N . GLU A 1 185 ? 0.003 -14.428 -3.120 1.00 91.94 185 GLU A N 1
ATOM 1371 C CA . GLU A 1 185 ? -0.747 -15.665 -3.384 1.00 91.94 185 GLU A CA 1
ATOM 1372 C C . GLU A 1 185 ? 0.176 -16.897 -3.434 1.00 91.94 185 GLU A C 1
ATOM 1374 O O . GLU A 1 185 ? -0.194 -17.998 -3.027 1.00 91.94 185 GLU A O 1
ATOM 1379 N N . ARG A 1 186 ? 1.416 -16.715 -3.903 1.00 93.25 186 ARG A N 1
ATOM 1380 C CA . ARG A 1 186 ? 2.441 -17.765 -4.007 1.00 93.25 186 ARG A CA 1
ATOM 1381 C C . ARG A 1 186 ? 3.802 -17.231 -3.572 1.00 93.25 186 ARG A C 1
ATOM 1383 O O . ARG A 1 186 ? 4.123 -16.075 -3.841 1.00 93.25 186 ARG A O 1
ATOM 1390 N N . ALA A 1 187 ? 4.630 -18.084 -2.969 1.00 93.12 187 ALA A N 1
ATOM 1391 C CA . ALA A 1 187 ? 6.019 -17.745 -2.657 1.00 93.12 187 ALA A CA 1
ATOM 1392 C C . ALA A 1 187 ? 6.775 -17.325 -3.930 1.00 93.12 187 ALA A C 1
ATOM 1394 O O . ALA A 1 187 ? 6.693 -17.999 -4.957 1.00 93.12 187 ALA A O 1
ATOM 1395 N N . SER A 1 188 ? 7.536 -16.227 -3.865 1.00 90.62 188 SER A N 1
ATOM 1396 C CA . SER A 1 188 ? 8.195 -15.593 -5.030 1.00 90.62 188 SER A CA 1
ATOM 1397 C C . SER A 1 188 ? 7.249 -15.103 -6.138 1.00 90.62 188 SER A C 1
ATOM 1399 O O . SER A 1 188 ? 7.695 -14.839 -7.256 1.00 90.62 188 SER A O 1
ATOM 1401 N N . GLY A 1 189 ? 5.943 -15.035 -5.872 1.00 85.94 189 GLY A N 1
ATOM 1402 C CA . GLY A 1 189 ? 4.957 -14.512 -6.808 1.00 85.94 189 GLY A CA 1
ATOM 1403 C C . GLY A 1 189 ? 5.003 -12.989 -6.919 1.00 85.94 189 GLY A C 1
ATOM 1404 O O . GLY A 1 189 ? 5.640 -12.299 -6.128 1.00 85.94 189 GLY A O 1
ATOM 1405 N N . VAL A 1 190 ? 4.284 -12.461 -7.907 1.00 81.38 190 VAL A N 1
ATOM 1406 C CA . VAL A 1 190 ? 4.073 -11.012 -8.068 1.00 81.38 190 VAL A CA 1
ATOM 1407 C C . VAL A 1 190 ? 2.677 -10.573 -7.629 1.00 81.38 190 VAL A C 1
ATOM 1409 O O . VAL A 1 190 ? 2.448 -9.380 -7.442 1.00 81.38 190 VAL A O 1
ATOM 1412 N N . ASP A 1 191 ? 1.764 -11.524 -7.435 1.00 85.81 191 ASP A N 1
ATOM 1413 C CA . ASP A 1 191 ? 0.369 -11.280 -7.083 1.00 85.81 191 ASP A CA 1
ATOM 1414 C C . ASP A 1 191 ? 0.246 -11.022 -5.573 1.00 85.81 191 ASP A C 1
ATOM 1416 O O . ASP A 1 191 ? 0.437 -11.924 -4.754 1.00 85.81 191 ASP A O 1
ATOM 1420 N N . THR A 1 192 ? -0.033 -9.768 -5.204 1.00 89.31 192 THR A N 1
ATOM 1421 C CA . THR A 1 192 ? -0.250 -9.348 -3.810 1.00 89.31 192 THR A CA 1
ATOM 1422 C C . THR A 1 192 ? -1.698 -9.574 -3.413 1.00 89.31 192 THR A C 1
ATOM 1424 O O . THR A 1 192 ? -2.593 -9.012 -4.038 1.00 89.31 192 THR A O 1
ATOM 1427 N N . LEU A 1 193 ? -1.917 -10.312 -2.329 1.00 79.19 193 LEU A N 1
ATOM 1428 C CA . LEU A 1 193 ? -3.220 -10.416 -1.677 1.00 79.19 193 LEU A CA 1
ATOM 1429 C C . LEU A 1 193 ? -3.476 -9.214 -0.764 1.00 79.19 193 LEU A C 1
ATOM 1431 O O . LEU A 1 193 ? -4.548 -8.623 -0.806 1.00 79.19 193 LEU A O 1
ATOM 1435 N N . THR A 1 194 ? -2.487 -8.846 0.056 1.00 89.31 194 THR A N 1
ATOM 1436 C CA . THR A 1 194 ? -2.537 -7.649 0.906 1.00 89.31 194 THR A CA 1
ATOM 1437 C C . THR A 1 194 ? -1.134 -7.169 1.281 1.00 89.31 194 THR A C 1
ATOM 1439 O O . THR A 1 194 ? -0.133 -7.827 0.987 1.00 89.31 194 THR A O 1
ATOM 1442 N N . GLN A 1 195 ? -1.062 -6.028 1.955 1.00 89.81 195 GLN A N 1
ATOM 1443 C CA . GLN A 1 195 ? 0.137 -5.520 2.606 1.00 89.81 195 GLN A CA 1
ATOM 1444 C C . GLN A 1 195 ? -0.120 -5.354 4.101 1.00 89.81 195 GLN A C 1
ATOM 1446 O O . GLN A 1 195 ? -1.229 -5.013 4.515 1.00 89.81 195 GLN A O 1
ATOM 1451 N N . VAL A 1 196 ? 0.908 -5.603 4.901 1.00 86.19 196 VAL A N 1
ATOM 1452 C CA . VAL A 1 196 ? 0.894 -5.378 6.345 1.00 86.19 196 VAL A CA 1
ATOM 1453 C C . VAL A 1 196 ? 2.070 -4.496 6.741 1.00 86.19 196 VAL A C 1
ATOM 1455 O O . VAL A 1 196 ? 3.104 -4.485 6.073 1.00 86.19 196 VAL A O 1
ATOM 1458 N N . TYR A 1 197 ? 1.895 -3.732 7.811 1.00 87.62 197 TYR A N 1
ATOM 1459 C CA . TYR A 1 197 ? 2.836 -2.690 8.218 1.00 87.62 197 TYR A CA 1
ATOM 1460 C C . TYR A 1 197 ? 3.536 -3.055 9.522 1.00 87.62 197 TYR A C 1
ATOM 1462 O O . TYR A 1 197 ? 3.146 -4.007 10.201 1.00 87.62 197 TYR A O 1
ATOM 1470 N N . ASP A 1 198 ? 4.546 -2.267 9.863 1.00 82.31 198 ASP A N 1
ATOM 1471 C CA . ASP A 1 198 ? 5.259 -2.338 11.134 1.00 82.31 198 ASP A CA 1
ATOM 1472 C C . ASP A 1 198 ? 4.311 -2.492 12.347 1.00 82.31 198 ASP A C 1
ATOM 1474 O O . ASP A 1 198 ? 3.218 -1.915 12.400 1.00 82.31 198 ASP A O 1
ATOM 1478 N N . GLY A 1 199 ? 4.694 -3.350 13.289 1.00 82.12 199 GLY A N 1
ATOM 1479 C CA . GLY A 1 199 ? 3.907 -3.765 14.448 1.00 82.12 199 GLY A CA 1
ATOM 1480 C C . GLY A 1 199 ? 2.805 -4.793 14.158 1.00 82.12 199 GLY A C 1
ATOM 1481 O O . GLY A 1 199 ? 2.182 -5.303 15.096 1.00 82.12 199 GLY A O 1
ATOM 1482 N N . THR A 1 200 ? 2.541 -5.144 12.894 1.00 88.62 200 THR A N 1
ATOM 1483 C CA . THR A 1 200 ? 1.494 -6.123 12.561 1.00 88.62 200 THR A CA 1
ATOM 1484 C C . THR A 1 200 ? 1.914 -7.533 12.959 1.00 88.62 200 THR A C 1
ATOM 1486 O O . THR A 1 200 ? 2.987 -7.996 12.591 1.00 88.62 200 THR A O 1
ATOM 1489 N N . SER A 1 201 ? 1.042 -8.253 13.668 1.00 92.06 201 SER A N 1
ATOM 1490 C CA . SER A 1 201 ? 1.271 -9.663 14.000 1.00 92.06 201 SER A CA 1
ATOM 1491 C C . SER A 1 201 ? 0.759 -10.600 12.904 1.00 92.06 201 SER A C 1
ATOM 1493 O O . SER A 1 201 ? -0.364 -10.445 12.422 1.00 92.06 201 SER A O 1
ATOM 1495 N N . LEU A 1 202 ? 1.560 -11.606 12.561 1.00 96.56 202 LEU A N 1
ATOM 1496 C CA . LEU A 1 202 ? 1.238 -12.678 11.620 1.00 96.56 202 LEU A CA 1
ATOM 1497 C C . LEU A 1 202 ? 1.397 -14.029 12.312 1.00 96.56 202 LEU A C 1
ATOM 1499 O O . LEU A 1 202 ? 2.337 -14.228 13.083 1.00 96.56 202 LEU A O 1
ATOM 1503 N N . ARG A 1 203 ? 0.514 -14.982 12.011 1.00 97.00 203 ARG A N 1
ATOM 1504 C CA . ARG A 1 203 ? 0.680 -16.365 12.466 1.00 97.00 203 ARG A CA 1
ATOM 1505 C C . ARG A 1 203 ? 1.310 -17.197 11.359 1.00 97.00 203 ARG A C 1
ATOM 1507 O O . ARG A 1 203 ? 0.757 -17.272 10.268 1.00 97.00 203 ARG A O 1
ATOM 1514 N N . LEU A 1 204 ? 2.422 -17.859 11.647 1.00 97.19 204 LEU A N 1
ATOM 1515 C CA . LEU A 1 204 ? 3.067 -18.771 10.710 1.00 97.19 204 LEU A CA 1
ATOM 1516 C C . LEU A 1 204 ? 2.278 -20.080 10.664 1.00 97.19 204 LEU A C 1
ATOM 1518 O O . LEU A 1 204 ? 2.032 -20.711 11.693 1.00 97.19 204 LEU A O 1
ATOM 1522 N N . LEU A 1 205 ? 1.851 -20.478 9.473 1.00 96.19 205 LEU A N 1
ATOM 1523 C CA . LEU A 1 205 ? 1.092 -21.704 9.243 1.00 96.19 205 LEU A CA 1
ATOM 1524 C C . LEU A 1 205 ? 1.987 -22.841 8.760 1.00 96.19 205 LEU A C 1
ATOM 1526 O O . LEU A 1 205 ? 1.797 -23.973 9.192 1.00 96.19 205 LEU A O 1
ATOM 1530 N N . ASP A 1 206 ? 2.925 -22.537 7.861 1.00 95.19 206 ASP A N 1
ATOM 1531 C CA . ASP A 1 206 ? 3.823 -23.513 7.240 1.00 95.19 206 ASP A CA 1
ATOM 1532 C C . ASP A 1 206 ? 5.073 -22.826 6.658 1.00 95.19 206 ASP A C 1
ATOM 1534 O O . ASP A 1 206 ? 5.082 -21.607 6.454 1.00 95.19 206 ASP A O 1
ATOM 1538 N N . GLY A 1 207 ? 6.115 -23.605 6.365 1.00 88.88 207 GLY A N 1
ATOM 1539 C CA . GLY A 1 207 ? 7.398 -23.136 5.835 1.00 88.88 207 GLY A CA 1
ATOM 1540 C C . GLY A 1 207 ? 8.600 -23.410 6.760 1.00 88.88 207 GLY A C 1
ATOM 1541 O O . GLY A 1 207 ? 8.478 -24.182 7.713 1.00 88.88 207 GLY A O 1
ATOM 1542 N N . PRO A 1 208 ? 9.772 -22.805 6.478 1.00 95.00 208 PRO A N 1
ATOM 1543 C CA . PRO A 1 208 ? 10.010 -21.858 5.390 1.00 95.00 208 PRO A CA 1
ATOM 1544 C C . PRO A 1 208 ? 10.157 -22.557 4.030 1.00 95.00 208 PRO A C 1
ATOM 1546 O O . PRO A 1 208 ? 10.481 -23.737 3.946 1.00 95.00 208 PRO A O 1
ATOM 1549 N N . VAL A 1 209 ? 9.966 -21.822 2.935 1.00 95.19 209 VAL A N 1
ATOM 1550 C CA . VAL A 1 209 ? 10.342 -22.267 1.582 1.00 95.19 209 VAL A CA 1
ATOM 1551 C C . VAL A 1 209 ? 11.322 -21.280 0.962 1.00 95.19 209 VAL A C 1
ATOM 1553 O O . VAL A 1 209 ? 11.173 -20.068 1.107 1.00 95.19 209 VAL A O 1
ATOM 1556 N N . CYS A 1 210 ? 12.336 -21.782 0.256 1.00 95.06 210 CYS A N 1
ATOM 1557 C CA . CYS A 1 210 ? 13.298 -20.915 -0.417 1.00 95.06 210 CYS A CA 1
ATOM 1558 C C . CYS A 1 210 ? 12.703 -20.341 -1.708 1.00 95.06 210 CYS A C 1
ATOM 1560 O O . CYS A 1 210 ? 12.261 -21.082 -2.590 1.00 95.06 210 CYS A O 1
ATOM 1562 N N . GLY A 1 211 ? 12.728 -19.018 -1.836 1.00 93.44 211 GLY A N 1
ATOM 1563 C CA . GLY A 1 211 ? 12.186 -18.284 -2.971 1.00 93.44 211 GLY A CA 1
ATOM 1564 C C . GLY A 1 211 ? 13.148 -17.240 -3.526 1.00 93.44 211 GLY A C 1
ATOM 1565 O O . GLY A 1 211 ? 14.326 -17.212 -3.177 1.00 93.44 211 GLY A O 1
ATOM 1566 N N . THR A 1 212 ? 12.651 -16.394 -4.428 1.00 90.88 212 THR A N 1
ATOM 1567 C CA . THR A 1 212 ? 13.410 -15.291 -5.024 1.00 90.88 212 THR A CA 1
ATOM 1568 C C . THR A 1 212 ? 12.676 -13.961 -4.874 1.00 90.88 212 THR A C 1
ATOM 1570 O O . THR A 1 212 ? 11.472 -13.886 -5.106 1.00 90.88 212 THR A O 1
ATOM 1573 N N . TRP A 1 213 ? 13.411 -12.915 -4.499 1.00 85.12 213 TRP A N 1
ATOM 1574 C CA . TRP A 1 213 ? 12.946 -11.531 -4.385 1.00 85.12 213 TRP A CA 1
ATOM 1575 C C . TRP A 1 213 ? 14.011 -10.604 -4.974 1.00 85.12 213 TRP A C 1
ATOM 1577 O O . TRP A 1 213 ? 15.165 -10.683 -4.578 1.00 85.12 213 TRP A O 1
ATOM 1587 N N . HIS A 1 214 ? 13.665 -9.797 -5.983 1.00 83.25 214 HIS A N 1
ATOM 1588 C CA . HIS A 1 214 ? 14.607 -8.893 -6.677 1.00 83.25 214 HIS A CA 1
ATOM 1589 C C . HIS A 1 214 ? 15.919 -9.557 -7.158 1.00 83.25 214 HIS A C 1
ATOM 1591 O O . HIS A 1 214 ? 16.957 -8.918 -7.279 1.00 83.25 214 HIS A O 1
ATOM 1597 N N . GLY A 1 215 ? 15.866 -10.853 -7.483 1.00 82.50 215 GLY A N 1
ATOM 1598 C CA . GLY A 1 215 ? 17.033 -11.632 -7.911 1.00 82.50 215 GLY A CA 1
ATOM 1599 C C . GLY A 1 215 ? 17.835 -12.266 -6.769 1.00 82.50 215 GLY A C 1
ATOM 1600 O O . GLY A 1 215 ? 18.698 -13.098 -7.041 1.00 82.50 215 GLY A O 1
ATOM 1601 N N . GLU A 1 216 ? 17.509 -11.964 -5.514 1.00 86.12 216 GLU A N 1
ATOM 1602 C CA . GLU A 1 216 ? 18.112 -12.564 -4.323 1.00 86.12 216 GLU A CA 1
ATOM 1603 C C . GLU A 1 216 ? 17.293 -13.752 -3.814 1.00 86.12 216 GLU A C 1
ATOM 1605 O O . GLU A 1 216 ? 16.102 -13.879 -4.107 1.00 86.12 216 GLU A O 1
ATOM 1610 N N . LYS A 1 217 ? 17.936 -14.662 -3.079 1.00 92.94 217 LYS A N 1
ATOM 1611 C CA . LYS A 1 217 ? 17.271 -15.802 -2.443 1.00 92.94 217 LYS A CA 1
ATOM 1612 C C . LYS A 1 217 ? 16.858 -15.436 -1.028 1.00 92.94 217 LYS A C 1
ATOM 1614 O O . LYS A 1 217 ? 17.700 -15.027 -0.239 1.00 92.94 217 LYS A O 1
ATOM 1619 N N . ILE A 1 218 ? 15.577 -15.628 -0.725 1.00 94.62 218 ILE A N 1
ATOM 1620 C CA . ILE A 1 218 ? 15.005 -15.342 0.592 1.00 94.62 218 ILE A CA 1
ATOM 1621 C C . ILE A 1 218 ? 14.078 -16.469 1.041 1.00 94.62 218 ILE A C 1
ATOM 1623 O O . ILE A 1 218 ? 13.584 -17.245 0.216 1.00 94.62 218 ILE A O 1
ATOM 1627 N N . LEU A 1 219 ? 13.829 -16.549 2.344 1.00 96.06 219 LEU A N 1
ATOM 1628 C CA . LEU A 1 219 ? 12.853 -17.474 2.911 1.00 96.06 219 LEU A CA 1
ATOM 1629 C C . LEU A 1 219 ? 11.453 -16.863 2.841 1.00 96.06 219 LEU A C 1
ATOM 1631 O O . LEU A 1 219 ? 11.263 -15.688 3.142 1.00 96.06 219 LEU A O 1
ATOM 1635 N N . TYR A 1 220 ? 10.473 -17.671 2.451 1.00 96.94 220 TYR A N 1
ATOM 1636 C CA . TYR A 1 220 ?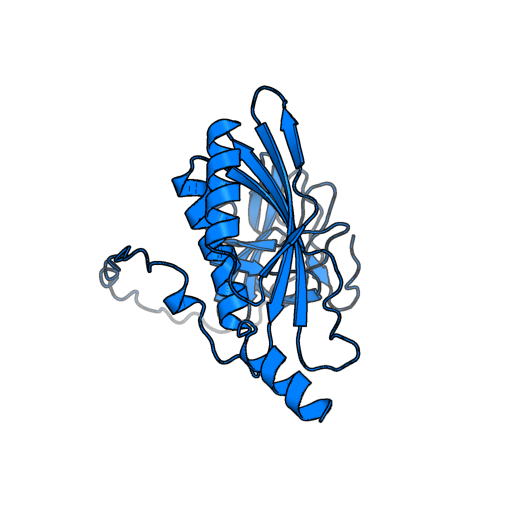 9.057 -17.322 2.480 1.00 96.94 220 TYR A CA 1
ATOM 1637 C C . TYR A 1 220 ? 8.316 -18.219 3.466 1.00 96.94 220 TYR A C 1
ATOM 1639 O O . TYR A 1 220 ? 8.530 -19.432 3.495 1.00 96.94 220 TYR A O 1
ATOM 1647 N N . TRP A 1 221 ? 7.391 -17.626 4.209 1.00 97.94 221 TRP A N 1
ATOM 1648 C CA . TRP A 1 221 ? 6.499 -18.320 5.131 1.00 97.94 221 TRP A CA 1
ATOM 1649 C C . TRP A 1 221 ? 5.065 -18.242 4.655 1.00 97.94 221 TRP A C 1
ATOM 1651 O O . TRP A 1 221 ? 4.627 -17.193 4.180 1.00 97.94 221 TRP A O 1
ATOM 1661 N N . HIS A 1 222 ? 4.328 -19.337 4.816 1.00 97.88 222 HIS A N 1
ATOM 1662 C CA . HIS A 1 222 ? 2.884 -19.307 4.677 1.00 97.88 222 HIS A CA 1
ATOM 1663 C C . HIS A 1 222 ? 2.296 -18.759 5.977 1.00 97.88 222 HIS A C 1
ATOM 1665 O O . HIS A 1 222 ? 2.540 -19.310 7.051 1.00 97.88 222 HIS A O 1
ATOM 1671 N N . VAL A 1 223 ? 1.554 -17.662 5.890 1.00 98.25 223 VAL A N 1
ATOM 1672 C CA . VAL A 1 223 ? 1.078 -16.885 7.035 1.00 98.25 223 VAL A CA 1
ATOM 1673 C C . VAL A 1 223 ? -0.439 -16.747 7.023 1.00 98.25 223 VAL A C 1
ATOM 1675 O O . VAL A 1 223 ? -1.056 -16.733 5.962 1.00 98.25 223 VAL A O 1
ATOM 1678 N N . ASP A 1 224 ? -1.026 -16.611 8.209 1.00 96.75 224 ASP A N 1
ATOM 1679 C CA . ASP A 1 224 ? -2.399 -16.159 8.426 1.00 96.75 224 ASP A CA 1
ATOM 1680 C C . ASP A 1 224 ? -2.386 -14.733 8.975 1.00 96.75 224 ASP A C 1
ATOM 1682 O O . ASP A 1 224 ? -1.728 -14.439 9.981 1.00 96.75 224 ASP A O 1
ATOM 1686 N N . TYR A 1 225 ? -3.143 -13.862 8.318 1.00 95.38 225 TYR A N 1
ATOM 1687 C CA . TYR A 1 225 ? -3.408 -12.502 8.748 1.00 95.38 225 TYR A CA 1
ATOM 1688 C C . TYR A 1 225 ? -4.916 -12.271 8.798 1.00 95.38 225 TYR A C 1
ATOM 1690 O O . TYR A 1 225 ? -5.560 -12.064 7.770 1.00 95.38 225 TYR A O 1
ATOM 1698 N N . ASN A 1 226 ? -5.496 -12.313 10.000 1.00 90.19 226 ASN A N 1
ATOM 1699 C CA . ASN A 1 226 ? -6.934 -12.116 10.219 1.00 90.19 226 ASN A CA 1
ATOM 1700 C C . ASN A 1 226 ? -7.816 -13.021 9.328 1.00 90.19 226 ASN A C 1
ATOM 1702 O O . ASN A 1 226 ? -8.867 -12.596 8.849 1.00 90.19 226 ASN A O 1
ATOM 1706 N N . GLY A 1 227 ? -7.387 -14.268 9.096 1.00 90.44 227 GLY A N 1
ATOM 1707 C CA . GLY A 1 227 ? -8.080 -15.228 8.233 1.00 90.44 227 GLY A CA 1
ATOM 1708 C C . GLY A 1 227 ? -7.765 -15.122 6.736 1.00 90.44 227 GLY A C 1
ATOM 1709 O O . GLY A 1 227 ? -8.244 -15.956 5.969 1.00 90.44 227 GLY A O 1
ATOM 1710 N N . LEU A 1 228 ? -6.963 -14.140 6.303 1.00 91.25 228 LEU A N 1
ATOM 1711 C CA . LEU A 1 228 ? -6.373 -14.111 4.964 1.00 91.25 228 LEU A CA 1
ATOM 1712 C C . LEU A 1 228 ? -5.040 -14.864 4.984 1.00 91.25 228 LEU A C 1
ATOM 1714 O O . LEU A 1 228 ? -4.133 -14.502 5.732 1.00 91.25 228 LEU A O 1
ATOM 1718 N N . GLN A 1 229 ? -4.919 -15.889 4.143 1.00 97.56 229 GLN A N 1
ATOM 1719 C CA . GLN A 1 229 ? -3.729 -16.737 4.076 1.00 97.56 229 GLN A CA 1
ATOM 1720 C C . GLN A 1 229 ? -2.937 -16.485 2.800 1.00 97.56 229 GLN A C 1
ATOM 1722 O O . GLN A 1 229 ? -3.518 -16.331 1.726 1.00 97.56 229 GLN A O 1
ATOM 1727 N N . GLY A 1 230 ? -1.614 -16.450 2.919 1.00 97.56 230 GLY A N 1
ATOM 1728 C CA . GLY A 1 230 ? -0.713 -16.251 1.789 1.00 97.56 230 GLY A CA 1
ATOM 1729 C C . GLY A 1 230 ? 0.751 -16.387 2.183 1.00 97.56 230 GLY A C 1
ATOM 1730 O O . GLY A 1 230 ? 1.070 -16.862 3.266 1.00 97.56 230 GLY A O 1
ATOM 1731 N N . TRP A 1 231 ? 1.654 -15.980 1.299 1.00 98.00 231 TRP A N 1
ATOM 1732 C CA . TRP A 1 231 ? 3.099 -16.116 1.470 1.00 98.00 231 TRP A CA 1
ATOM 1733 C C . TRP A 1 231 ? 3.763 -14.771 1.722 1.00 98.00 231 TRP A C 1
ATOM 1735 O O . TRP A 1 231 ? 3.586 -13.844 0.938 1.00 98.00 231 TRP A O 1
ATOM 1745 N N . ALA A 1 232 ? 4.578 -14.673 2.764 1.00 97.19 232 ALA A N 1
ATOM 1746 C CA . ALA A 1 232 ? 5.321 -13.461 3.087 1.00 97.19 232 ALA A CA 1
ATOM 1747 C C . ALA A 1 232 ? 6.821 -13.764 3.207 1.00 97.19 232 ALA A C 1
ATOM 1749 O O . ALA A 1 232 ? 7.210 -14.821 3.703 1.00 97.19 232 ALA A O 1
ATOM 1750 N N . GLY A 1 233 ? 7.658 -12.859 2.696 1.00 95.62 233 GLY A N 1
ATOM 1751 C CA . GLY A 1 233 ? 9.115 -12.978 2.772 1.00 95.62 233 GLY A CA 1
ATOM 1752 C C . GLY A 1 233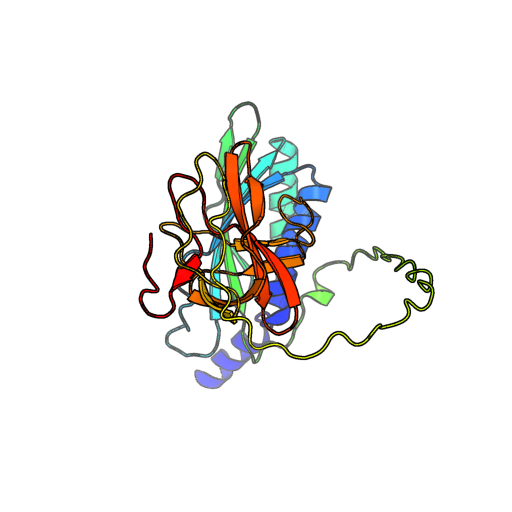 ? 9.625 -12.641 4.172 1.00 95.62 233 GLY A C 1
ATOM 1753 O O . GLY A 1 233 ? 9.200 -11.653 4.757 1.00 95.62 233 GLY A O 1
ATOM 1754 N N . GLU A 1 234 ? 10.528 -13.451 4.712 1.00 94.75 234 GLU A N 1
ATOM 1755 C CA . GLU A 1 234 ? 11.091 -13.249 6.053 1.00 94.75 234 GLU A CA 1
ATOM 1756 C C . GLU A 1 234 ? 12.016 -12.026 6.135 1.00 94.75 234 GLU A C 1
ATOM 1758 O O . GLU A 1 234 ? 12.099 -11.375 7.175 1.00 94.75 234 GLU A O 1
ATOM 1763 N N . GLY A 1 235 ? 12.724 -11.742 5.047 1.00 90.75 235 GLY A N 1
ATOM 1764 C CA . GLY A 1 235 ? 13.810 -10.771 4.985 1.00 90.75 235 GLY A CA 1
ATOM 1765 C C . GLY A 1 235 ? 14.777 -11.109 3.861 1.00 90.75 235 GLY A C 1
ATOM 1766 O O . GLY A 1 235 ? 14.711 -12.203 3.296 1.00 90.75 235 GLY A O 1
ATOM 1767 N N . ASP A 1 236 ? 15.673 -10.186 3.545 1.00 85.75 236 ASP A N 1
ATOM 1768 C CA . ASP A 1 236 ? 16.760 -10.396 2.597 1.00 85.75 236 ASP A CA 1
ATOM 1769 C C . ASP A 1 236 ? 18.103 -10.639 3.310 1.00 85.75 236 ASP A C 1
ATOM 1771 O O . ASP A 1 236 ? 18.159 -11.097 4.456 1.00 85.75 236 ASP A O 1
ATOM 1775 N N . SER A 1 237 ? 19.212 -10.447 2.596 1.00 81.31 237 SER A N 1
ATOM 1776 C CA . SER A 1 237 ? 20.544 -10.641 3.170 1.00 81.31 237 SER A CA 1
ATOM 1777 C C . SER A 1 237 ? 20.944 -9.549 4.172 1.00 81.31 237 SER A C 1
ATOM 1779 O O . SER A 1 237 ? 21.839 -9.784 4.989 1.00 81.31 237 SER A O 1
ATOM 1781 N N . GLN A 1 238 ? 20.321 -8.371 4.096 1.00 79.94 238 GLN A N 1
ATOM 1782 C CA . GLN A 1 238 ? 20.621 -7.194 4.907 1.00 79.94 238 GLN A CA 1
ATOM 1783 C C . GLN A 1 238 ? 19.624 -7.042 6.054 1.00 79.94 238 GLN A C 1
ATOM 1785 O O . GLN A 1 238 ? 20.057 -6.918 7.197 1.00 79.94 238 GLN A O 1
ATOM 1790 N N . ASP A 1 239 ? 18.327 -7.132 5.757 1.00 82.75 239 ASP A N 1
ATOM 1791 C CA . ASP A 1 239 ? 17.254 -6.811 6.694 1.00 82.75 239 ASP A CA 1
ATOM 1792 C C . ASP A 1 239 ? 16.283 -7.977 6.881 1.00 82.75 239 ASP A C 1
ATOM 1794 O O . ASP A 1 239 ? 15.907 -8.684 5.943 1.00 82.75 239 ASP A O 1
ATOM 1798 N N . ARG A 1 240 ? 15.819 -8.140 8.120 1.00 89.56 240 ARG A N 1
ATOM 1799 C CA . ARG A 1 240 ? 14.772 -9.086 8.495 1.00 89.56 240 ARG A CA 1
ATOM 1800 C C . ARG A 1 240 ? 13.482 -8.322 8.763 1.00 89.56 240 ARG A C 1
ATOM 1802 O O . ARG A 1 240 ? 13.481 -7.399 9.561 1.00 89.56 240 ARG A O 1
ATOM 1809 N N . TRP A 1 241 ? 12.394 -8.725 8.109 1.00 91.56 241 TRP A N 1
ATOM 1810 C CA . TRP A 1 241 ? 11.099 -8.035 8.193 1.00 91.56 241 TRP A CA 1
ATOM 1811 C C . TRP A 1 241 ? 10.099 -8.725 9.118 1.00 91.56 241 TRP A C 1
ATOM 1813 O O . TRP A 1 241 ? 9.037 -8.184 9.406 1.00 91.56 241 TRP A O 1
ATOM 1823 N N . MET A 1 242 ? 10.405 -9.952 9.543 1.00 93.56 242 MET A N 1
ATOM 1824 C CA . MET A 1 242 ? 9.631 -10.704 10.524 1.00 93.56 242 MET A CA 1
ATOM 1825 C C . MET A 1 242 ? 10.475 -10.938 11.770 1.00 93.56 242 MET A C 1
ATOM 1827 O O . MET A 1 242 ? 11.542 -11.549 11.689 1.00 93.56 242 MET A O 1
ATOM 1831 N N . CYS A 1 243 ? 9.956 -10.533 12.922 1.00 91.69 243 CYS A N 1
ATOM 1832 C CA . CYS A 1 243 ? 10.599 -10.658 14.220 1.00 91.69 243 CYS A CA 1
ATOM 1833 C C . CYS A 1 243 ? 9.811 -11.571 15.155 1.00 91.69 243 CYS A C 1
ATOM 1835 O O . CYS A 1 243 ? 8.588 -11.695 15.075 1.00 91.69 243 CYS A O 1
ATOM 1837 N N . ALA A 1 244 ? 10.511 -12.211 16.090 1.00 88.88 244 ALA A N 1
ATOM 1838 C CA . ALA A 1 244 ? 9.849 -12.992 17.126 1.00 88.88 244 ALA A CA 1
ATOM 1839 C C . ALA A 1 244 ? 9.025 -12.061 18.022 1.00 88.88 244 ALA A C 1
ATOM 1841 O O . ALA A 1 244 ? 9.507 -11.006 18.419 1.00 88.88 244 ALA A O 1
ATOM 1842 N N . LEU A 1 245 ? 7.836 -12.481 18.457 1.00 78.38 245 LEU A N 1
ATOM 1843 C CA . LEU A 1 245 ? 7.036 -11.685 19.398 1.00 78.38 245 LEU A CA 1
ATOM 1844 C C . LEU A 1 245 ? 7.797 -11.343 20.700 1.00 78.38 245 LEU A C 1
ATOM 1846 O O . LEU A 1 245 ? 7.558 -10.309 21.315 1.00 78.38 245 LEU A O 1
ATOM 1850 N N . ALA A 1 246 ? 8.726 -12.210 21.118 1.00 77.12 246 ALA A N 1
ATOM 1851 C CA . ALA A 1 246 ? 9.574 -11.991 22.291 1.00 77.12 246 ALA A CA 1
ATOM 1852 C C . ALA A 1 246 ? 10.684 -10.944 22.073 1.00 77.12 246 ALA A C 1
ATOM 1854 O O . ALA A 1 246 ? 11.223 -10.432 23.052 1.00 77.12 246 ALA A O 1
ATOM 1855 N N . ASN A 1 247 ? 11.028 -10.644 20.819 1.00 77.69 247 ASN A N 1
ATOM 1856 C CA . ASN A 1 247 ? 11.978 -9.605 20.436 1.00 77.69 247 ASN A CA 1
ATOM 1857 C C . ASN A 1 247 ? 11.491 -8.919 19.146 1.00 77.69 247 ASN A C 1
ATOM 1859 O O . ASN A 1 247 ? 11.939 -9.305 18.065 1.00 77.69 247 ASN A O 1
ATOM 1863 N N . PRO A 1 248 ? 10.543 -7.970 19.255 1.00 70.25 248 PRO A N 1
ATOM 1864 C CA . PRO A 1 248 ? 9.874 -7.369 18.103 1.00 70.25 248 PRO A CA 1
ATOM 1865 C C . PRO A 1 248 ? 10.750 -6.384 17.318 1.00 70.25 248 PRO A C 1
ATOM 1867 O O . PRO A 1 248 ? 10.299 -5.915 16.289 1.00 70.25 248 PRO A O 1
ATOM 1870 N N . ASP A 1 249 ? 11.959 -6.090 17.799 1.00 72.81 249 ASP A N 1
ATOM 1871 C CA . ASP A 1 249 ? 12.956 -5.238 17.147 1.00 72.81 249 ASP A CA 1
ATOM 1872 C C . ASP A 1 249 ? 14.103 -6.151 16.683 1.00 72.81 249 ASP A C 1
ATOM 1874 O O . ASP A 1 249 ? 14.915 -6.625 17.494 1.00 72.81 249 ASP A O 1
ATOM 1878 N N . CYS A 1 250 ? 14.068 -6.555 15.413 1.00 71.69 250 CYS A N 1
ATOM 1879 C CA . CYS A 1 250 ? 15.059 -7.468 14.825 1.00 71.69 250 CYS A CA 1
ATOM 1880 C C . CYS A 1 250 ? 15.773 -6.880 13.610 1.00 71.69 250 CYS A C 1
ATOM 1882 O O . CYS A 1 250 ? 16.424 -7.623 12.861 1.00 71.69 250 CYS A O 1
ATOM 1884 N N . SER A 1 251 ? 15.652 -5.563 13.468 1.00 60.50 251 SER A N 1
ATOM 1885 C CA . SER A 1 251 ? 16.266 -4.746 12.438 1.00 60.50 251 SER A CA 1
ATOM 1886 C C . SER A 1 251 ? 17.493 -3.970 12.940 1.00 60.50 251 SER A C 1
ATOM 1888 O O . SER A 1 251 ? 17.764 -3.954 14.165 1.00 60.50 251 SER A O 1
#